Protein AF-A0A093X7Q2-F1 (afdb_monomer_lite)

Structure (mmCIF, N/CA/C/O backbone):
data_AF-A0A093X7Q2-F1
#
_entry.id   AF-A0A093X7Q2-F1
#
loop_
_atom_site.group_PDB
_atom_site.id
_atom_site.type_symbol
_atom_site.label_atom_id
_atom_site.label_alt_id
_atom_site.label_comp_id
_atom_site.label_asym_id
_atom_site.label_entity_id
_atom_site.label_seq_id
_atom_site.pdbx_PDB_ins_code
_atom_site.Cartn_x
_atom_site.Cartn_y
_atom_site.Cartn_z
_atom_site.occupancy
_atom_site.B_iso_or_equiv
_atom_site.auth_seq_id
_atom_site.auth_comp_id
_atom_site.auth_asym_id
_atom_site.auth_atom_id
_atom_site.pdbx_PDB_model_num
ATOM 1 N N . MET A 1 1 ? 18.632 -7.673 -24.604 1.00 89.06 1 MET A N 1
ATOM 2 C CA . MET A 1 1 ? 19.431 -7.139 -23.481 1.00 89.06 1 MET A CA 1
ATOM 3 C C . MET A 1 1 ? 20.707 -7.952 -23.390 1.00 89.06 1 MET A C 1
ATOM 5 O O . MET A 1 1 ? 20.563 -9.160 -23.290 1.00 89.06 1 MET A O 1
ATOM 9 N N . ASN A 1 2 ? 21.899 -7.349 -23.488 1.00 88.06 2 ASN A N 1
ATOM 10 C CA . ASN A 1 2 ? 23.191 -8.066 -23.405 1.00 88.06 2 ASN A CA 1
ATOM 11 C C . ASN A 1 2 ? 23.184 -9.406 -24.171 1.00 88.06 2 ASN A C 1
ATOM 13 O O . ASN A 1 2 ? 23.311 -10.481 -23.592 1.00 88.06 2 ASN A O 1
ATOM 17 N N . ASP A 1 3 ? 22.880 -9.320 -25.469 1.00 86.44 3 ASP A N 1
ATOM 18 C CA . ASP A 1 3 ? 22.759 -10.432 -26.429 1.00 86.44 3 ASP A CA 1
ATOM 19 C C . ASP A 1 3 ? 21.644 -11.470 -26.170 1.00 86.44 3 ASP A C 1
ATOM 21 O O . ASP A 1 3 ? 21.355 -12.292 -27.036 1.00 86.44 3 ASP A O 1
ATOM 25 N N . SER A 1 4 ? 20.911 -11.363 -25.058 1.00 90.00 4 SER A N 1
ATOM 26 C CA . SER A 1 4 ? 19.664 -12.104 -24.833 1.00 90.00 4 SER A CA 1
ATOM 27 C C . SER A 1 4 ? 18.505 -11.481 -25.619 1.00 90.00 4 SER A C 1
ATOM 29 O O . SER A 1 4 ? 18.239 -10.274 -25.504 1.00 90.00 4 SER A O 1
ATOM 31 N N . VAL A 1 5 ? 17.798 -12.306 -26.397 1.00 89.62 5 VAL A N 1
ATOM 32 C CA . VAL A 1 5 ? 16.558 -11.929 -27.094 1.00 89.62 5 VAL A CA 1
ATOM 33 C C . VAL A 1 5 ? 15.391 -12.065 -26.125 1.00 89.62 5 VAL A C 1
ATOM 35 O O . VAL A 1 5 ? 15.231 -13.098 -25.481 1.00 89.62 5 VAL A O 1
ATOM 38 N N . LEU A 1 6 ? 14.606 -10.997 -26.008 1.00 87.06 6 LEU A N 1
ATOM 39 C CA . LEU A 1 6 ? 13.519 -10.870 -25.049 1.00 87.06 6 LEU A CA 1
ATOM 40 C C . LEU A 1 6 ? 12.257 -10.420 -25.783 1.00 87.06 6 LEU A C 1
ATOM 42 O O . LEU A 1 6 ? 12.276 -9.382 -26.446 1.00 87.06 6 LEU A O 1
ATOM 46 N N . ASP A 1 7 ? 11.177 -11.187 -25.642 1.00 82.44 7 ASP A N 1
ATOM 47 C CA . ASP A 1 7 ? 9.898 -10.903 -26.290 1.00 82.44 7 ASP A CA 1
ATOM 48 C C . ASP A 1 7 ? 8.905 -10.267 -25.316 1.00 82.44 7 ASP A C 1
ATOM 50 O O . ASP A 1 7 ? 8.528 -10.851 -24.294 1.00 82.44 7 ASP A O 1
ATOM 54 N N . ILE A 1 8 ? 8.423 -9.075 -25.672 1.00 77.06 8 ILE A N 1
ATOM 55 C CA . ILE A 1 8 ? 7.398 -8.366 -24.907 1.00 77.06 8 ILE A CA 1
ATOM 56 C C . ILE A 1 8 ? 6.052 -9.064 -25.115 1.00 77.06 8 ILE A C 1
ATOM 58 O O . ILE A 1 8 ? 5.476 -9.062 -26.206 1.00 77.06 8 ILE A O 1
ATOM 62 N N . ARG A 1 9 ? 5.520 -9.660 -24.044 1.00 69.19 9 ARG A N 1
ATOM 63 C CA . ARG A 1 9 ? 4.197 -10.293 -24.066 1.00 69.19 9 ARG A CA 1
ATOM 64 C C . ARG A 1 9 ? 3.101 -9.229 -24.014 1.00 69.19 9 ARG A C 1
ATOM 66 O O . ARG A 1 9 ? 3.015 -8.456 -23.059 1.00 69.19 9 ARG A O 1
ATOM 73 N N . ARG A 1 10 ? 2.202 -9.243 -24.999 1.00 66.56 10 ARG A N 1
ATOM 74 C CA . ARG A 1 10 ? 0.977 -8.428 -24.992 1.00 66.56 10 ARG A CA 1
ATOM 75 C C . ARG A 1 10 ? -0.099 -9.070 -24.121 1.00 66.56 10 ARG A C 1
ATOM 77 O O . ARG A 1 10 ? -0.186 -10.294 -24.030 1.00 66.56 10 ARG A O 1
ATOM 84 N N . LYS A 1 11 ? -0.943 -8.259 -23.474 1.00 59.41 11 LYS A N 1
ATOM 85 C CA . LYS A 1 11 ? -2.170 -8.782 -22.849 1.00 59.41 11 LYS A CA 1
ATOM 86 C C . LYS A 1 11 ? -3.130 -9.295 -23.932 1.00 59.41 11 LYS A C 1
ATOM 88 O O . LYS A 1 11 ? -3.348 -8.612 -24.927 1.00 59.41 11 LYS A O 1
ATOM 93 N N . ASN A 1 12 ? -3.751 -10.454 -23.685 1.00 51.78 12 ASN A N 1
ATOM 94 C CA . ASN A 1 12 ? -4.770 -11.041 -24.571 1.00 51.78 12 ASN A CA 1
ATOM 95 C C . ASN A 1 12 ? -5.998 -10.130 -24.763 1.00 51.78 12 ASN A C 1
ATOM 97 O O . ASN A 1 12 ? -6.644 -10.190 -25.801 1.00 51.78 12 ASN A O 1
ATOM 101 N N . HIS A 1 13 ? -6.292 -9.273 -23.782 1.00 44.09 13 HIS A N 1
ATOM 102 C CA . HIS A 1 13 ? -7.324 -8.242 -23.853 1.00 44.09 13 HIS A CA 1
ATOM 103 C C . HIS A 1 13 ? -6.673 -6.875 -23.582 1.00 44.09 13 HIS A C 1
ATOM 105 O O . HIS A 1 13 ? -5.844 -6.753 -22.678 1.00 44.09 13 HIS A O 1
ATOM 111 N N . ASP A 1 14 ? -7.011 -5.881 -24.404 1.00 55.25 14 ASP A N 1
ATOM 112 C CA . ASP A 1 14 ? -6.549 -4.479 -24.406 1.00 55.25 14 ASP A CA 1
ATOM 113 C C . ASP A 1 14 ? -5.178 -4.154 -25.011 1.00 55.25 14 ASP A C 1
ATOM 115 O O . ASP A 1 14 ? -4.792 -2.988 -25.008 1.00 55.25 14 ASP A O 1
ATOM 119 N N . GLY A 1 15 ? -4.435 -5.123 -25.560 1.00 54.22 15 GLY A N 1
ATOM 120 C CA . GLY A 1 15 ? -3.271 -4.850 -26.423 1.00 54.22 15 GLY A CA 1
ATOM 121 C C . GLY A 1 15 ? -2.120 -4.047 -25.795 1.00 54.22 15 GLY A C 1
ATOM 122 O O . GLY A 1 15 ? -1.162 -3.732 -26.493 1.00 54.22 15 GLY A O 1
ATOM 123 N N . LYS A 1 16 ? -2.187 -3.726 -24.496 1.00 64.38 16 LYS A N 1
ATOM 124 C CA . LYS A 1 16 ? -1.125 -3.027 -23.772 1.00 64.38 16 LYS A CA 1
ATOM 125 C C . LYS A 1 16 ? 0.065 -3.963 -23.592 1.00 64.38 16 LYS A C 1
ATOM 127 O O . LYS A 1 16 ? -0.094 -5.098 -23.120 1.00 64.38 16 LYS A O 1
ATOM 132 N N . ASP A 1 17 ? 1.238 -3.465 -23.960 1.00 71.19 17 ASP A N 1
ATOM 133 C CA . ASP A 1 17 ? 2.513 -4.121 -23.702 1.00 71.19 17 ASP A CA 1
ATOM 134 C C . ASP A 1 17 ? 2.705 -4.270 -22.183 1.00 71.19 17 ASP A C 1
ATOM 136 O O . ASP A 1 17 ? 2.404 -3.355 -21.411 1.00 71.19 17 ASP A O 1
ATOM 140 N N . ARG A 1 18 ? 3.134 -5.453 -21.730 1.00 75.38 18 ARG A N 1
ATOM 141 C CA . ARG A 1 18 ? 3.526 -5.657 -20.329 1.00 75.38 18 ARG A CA 1
ATOM 142 C C . ARG A 1 18 ? 4.993 -5.266 -20.151 1.00 75.38 18 ARG A C 1
ATOM 144 O O . ARG A 1 18 ? 5.779 -5.509 -21.067 1.00 75.38 18 ARG A O 1
ATOM 151 N N . PRO A 1 19 ? 5.386 -4.721 -18.988 1.00 80.88 19 PRO A N 1
ATOM 152 C CA . PRO A 1 19 ? 6.794 -4.553 -18.680 1.00 80.88 19 PRO A CA 1
ATOM 153 C C . PRO A 1 19 ? 7.483 -5.914 -18.672 1.00 80.88 19 PRO A C 1
ATOM 155 O O . PRO A 1 19 ? 6.865 -6.954 -18.415 1.00 80.88 19 PRO A O 1
ATOM 158 N N . MET A 1 20 ? 8.775 -5.882 -18.967 1.00 84.50 20 MET A N 1
ATOM 159 C CA . MET A 1 20 ? 9.611 -7.062 -19.043 1.00 84.50 20 MET A CA 1
ATOM 160 C C . MET A 1 20 ? 10.668 -7.006 -17.952 1.00 84.50 20 MET A C 1
ATOM 162 O O . MET A 1 20 ? 11.427 -6.043 -17.878 1.00 84.50 20 MET A O 1
ATOM 166 N N . ASP A 1 21 ? 10.718 -8.048 -17.127 1.00 83.69 21 ASP A N 1
ATOM 167 C CA . ASP A 1 21 ? 11.794 -8.211 -16.161 1.00 83.69 21 ASP A CA 1
ATOM 168 C C . ASP A 1 21 ? 13.088 -8.550 -16.908 1.00 83.69 21 ASP A C 1
ATOM 170 O O . ASP A 1 21 ? 13.198 -9.586 -17.568 1.00 83.69 21 ASP A O 1
ATOM 174 N N . VAL A 1 22 ? 14.052 -7.635 -16.838 1.00 88.75 22 VAL A N 1
ATOM 175 C CA . VAL A 1 22 ? 15.373 -7.783 -17.456 1.00 88.75 22 VAL A CA 1
ATOM 176 C C . VAL A 1 22 ? 16.461 -8.085 -16.431 1.00 88.75 22 VAL A C 1
ATOM 178 O O . VAL A 1 22 ? 17.619 -8.193 -16.823 1.00 88.75 22 VAL A O 1
ATOM 181 N N . THR A 1 23 ? 16.117 -8.240 -15.146 1.00 87.56 23 THR A N 1
ATOM 182 C CA . THR A 1 23 ? 17.068 -8.329 -14.024 1.00 87.56 23 THR A CA 1
ATOM 183 C C . THR A 1 23 ? 18.146 -9.384 -14.268 1.00 87.56 23 THR A C 1
ATOM 185 O O . THR A 1 23 ? 19.330 -9.100 -14.133 1.00 87.56 23 THR A O 1
ATOM 188 N N . TYR A 1 24 ? 17.757 -10.573 -14.735 1.00 87.81 24 TYR A N 1
ATOM 189 C CA . TYR A 1 24 ? 18.671 -11.694 -15.001 1.00 87.81 24 TYR A CA 1
ATOM 190 C C . TYR A 1 24 ? 19.544 -11.531 -16.256 1.00 87.81 24 TYR A C 1
ATOM 192 O O . TYR A 1 24 ? 20.404 -12.366 -16.524 1.00 87.81 24 TYR A O 1
ATOM 200 N N . HIS A 1 25 ? 19.318 -10.476 -17.039 1.00 89.56 25 HIS A N 1
ATOM 201 C CA . HIS A 1 25 ? 20.077 -10.157 -18.249 1.00 89.56 25 HIS A CA 1
ATOM 202 C C . HIS A 1 25 ? 20.981 -8.936 -18.061 1.00 89.56 25 HIS A C 1
ATOM 204 O O . HIS A 1 25 ? 21.755 -8.611 -18.960 1.00 89.56 25 HIS A O 1
ATOM 210 N N . VAL A 1 26 ? 20.874 -8.246 -16.924 1.00 90.00 26 VAL A N 1
ATOM 211 C CA . VAL A 1 26 ? 21.736 -7.125 -16.545 1.00 90.00 26 VAL A CA 1
ATOM 212 C C . VAL A 1 26 ? 23.049 -7.691 -15.996 1.00 90.00 26 VAL A C 1
ATOM 214 O O . VAL A 1 26 ? 23.045 -8.652 -15.233 1.00 90.00 26 VAL A O 1
ATOM 217 N N . TYR A 1 27 ? 24.188 -7.122 -16.390 1.00 88.06 27 TYR A N 1
ATOM 218 C CA . TYR A 1 27 ? 25.476 -7.486 -15.798 1.00 88.06 27 TYR A CA 1
ATOM 219 C C . TYR A 1 27 ? 25.579 -7.001 -14.349 1.00 88.06 27 TYR A C 1
ATOM 221 O O . TYR A 1 27 ? 25.186 -5.872 -14.050 1.00 88.06 27 TYR A O 1
ATOM 229 N N . ASP A 1 28 ? 26.199 -7.814 -13.488 1.00 80.94 28 ASP A N 1
ATOM 230 C CA . ASP A 1 28 ? 26.571 -7.409 -12.130 1.00 80.94 28 ASP A CA 1
ATOM 231 C C . ASP A 1 28 ? 27.444 -6.143 -12.139 1.00 80.94 28 ASP A C 1
ATOM 233 O O . ASP A 1 28 ? 28.231 -5.905 -13.065 1.00 80.94 28 ASP A O 1
ATOM 237 N N . CYS A 1 29 ? 27.322 -5.334 -11.086 1.00 70.62 29 CYS A N 1
ATOM 238 C CA . CYS A 1 29 ? 28.048 -4.078 -10.944 1.00 70.62 29 CYS A CA 1
ATOM 239 C C . CYS A 1 29 ? 29.574 -4.283 -11.032 1.00 70.62 29 CYS A C 1
ATOM 241 O O . CYS A 1 29 ? 30.171 -5.062 -10.291 1.00 70.62 29 CYS A O 1
ATOM 243 N N . GLY A 1 30 ? 30.233 -3.564 -11.948 1.00 66.50 30 GLY A N 1
ATOM 244 C CA . GLY A 1 30 ? 31.682 -3.642 -12.109 1.00 66.50 30 GLY A CA 1
ATOM 245 C C . GLY A 1 30 ? 32.245 -2.653 -13.137 1.00 66.50 30 GLY A C 1
ATOM 246 O O . GLY A 1 30 ? 31.544 -2.255 -14.065 1.00 66.50 30 GLY A O 1
ATOM 247 N N . PRO A 1 31 ? 33.532 -2.275 -13.023 1.00 61.16 31 PRO A N 1
ATOM 248 C CA . PRO A 1 31 ? 34.139 -1.157 -13.759 1.00 61.16 31 PRO A CA 1
ATOM 249 C C . PRO A 1 31 ? 34.319 -1.375 -15.274 1.00 61.16 31 PRO A C 1
ATOM 251 O O . PRO A 1 31 ? 34.907 -0.529 -15.940 1.00 61.16 31 PRO A O 1
ATOM 254 N N . LYS A 1 32 ? 33.880 -2.511 -15.833 1.00 62.81 32 LYS A N 1
ATOM 255 C CA . LYS A 1 32 ? 34.147 -2.898 -17.233 1.00 62.81 32 LYS A CA 1
ATOM 256 C C . LYS A 1 32 ? 32.933 -3.439 -17.996 1.00 62.81 32 LYS A C 1
ATOM 258 O O . LYS A 1 32 ? 33.119 -4.067 -19.035 1.00 62.81 32 LYS A O 1
ATOM 263 N N . LYS A 1 33 ? 31.708 -3.270 -17.491 1.00 73.31 33 LYS A N 1
ATOM 264 C CA . LYS A 1 33 ? 30.519 -3.853 -18.132 1.00 73.31 33 LYS A CA 1
ATOM 265 C C . LYS A 1 33 ? 29.387 -2.837 -18.226 1.00 73.31 33 LYS A C 1
ATOM 267 O O . LYS A 1 33 ? 28.660 -2.614 -17.265 1.00 73.31 33 LYS A O 1
ATOM 272 N N . GLU A 1 34 ? 29.247 -2.231 -19.399 1.00 85.62 34 GLU A N 1
ATOM 273 C CA . GLU A 1 34 ? 28.061 -1.457 -19.761 1.00 85.62 34 GLU A CA 1
ATOM 274 C C . GLU A 1 34 ? 26.941 -2.407 -20.199 1.00 85.62 34 GLU A C 1
ATOM 276 O O . GLU A 1 34 ? 27.187 -3.428 -20.845 1.00 85.62 34 GLU A O 1
ATOM 281 N N . ASN A 1 35 ? 25.703 -2.074 -19.840 1.00 89.12 35 ASN A N 1
ATOM 282 C CA . ASN A 1 35 ? 24.526 -2.820 -20.263 1.00 89.12 35 ASN A CA 1
ATOM 283 C C . ASN A 1 35 ? 23.993 -2.248 -21.579 1.00 89.12 35 ASN A C 1
ATOM 285 O O . ASN A 1 35 ? 23.755 -1.046 -21.675 1.00 89.12 35 ASN A O 1
ATOM 289 N N . LEU A 1 36 ? 23.753 -3.105 -22.573 1.00 90.19 36 LEU A N 1
ATOM 290 C CA . LEU A 1 36 ? 23.252 -2.692 -23.880 1.00 90.19 36 LEU A CA 1
ATOM 291 C C . LEU A 1 36 ? 21.833 -3.216 -24.133 1.00 90.19 36 LEU A C 1
ATOM 293 O O . LEU A 1 36 ? 21.592 -4.423 -24.27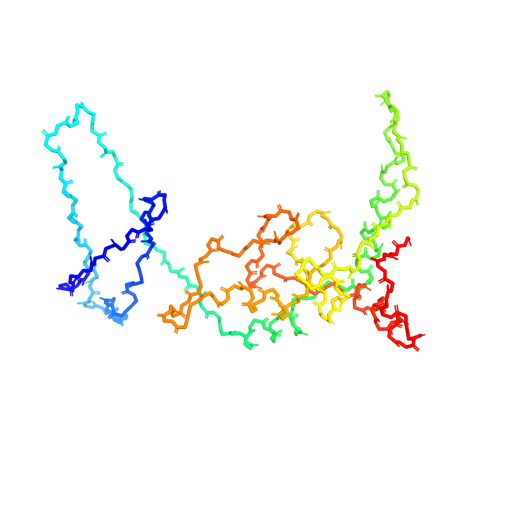6 1.00 90.19 36 LEU A O 1
ATOM 297 N N . LEU A 1 37 ? 20.895 -2.278 -24.270 1.00 91.38 37 LEU A N 1
ATOM 298 C CA . LEU A 1 37 ? 19.521 -2.537 -24.687 1.00 91.38 37 LEU A CA 1
ATOM 299 C C . LEU A 1 37 ? 19.359 -2.208 -26.178 1.00 91.38 37 LEU A C 1
ATOM 301 O O . LEU A 1 37 ? 19.450 -1.055 -26.585 1.00 91.38 37 LEU A O 1
ATOM 305 N N . ARG A 1 38 ? 19.095 -3.233 -26.996 1.00 91.19 38 ARG A N 1
ATOM 306 C CA . ARG A 1 38 ? 18.699 -3.084 -28.406 1.00 91.19 38 ARG A CA 1
ATOM 307 C C . ARG A 1 38 ? 17.213 -3.398 -28.534 1.00 91.19 38 ARG A C 1
ATOM 309 O O . ARG A 1 38 ? 16.769 -4.415 -28.003 1.00 91.19 38 ARG A O 1
ATOM 316 N N . ILE A 1 39 ? 16.473 -2.540 -29.229 1.00 88.50 39 ILE A N 1
ATOM 317 C CA . ILE A 1 39 ? 15.015 -2.627 -29.360 1.00 88.50 39 ILE A CA 1
ATOM 318 C C . ILE A 1 39 ? 14.671 -2.718 -30.840 1.00 88.50 39 ILE A C 1
ATOM 320 O O . ILE A 1 39 ? 15.118 -1.899 -31.640 1.00 88.50 39 ILE A O 1
ATOM 324 N N . PHE A 1 40 ? 13.863 -3.713 -31.190 1.00 86.62 40 PHE A N 1
ATOM 325 C CA . PHE A 1 40 ? 13.381 -3.923 -32.546 1.00 86.62 40 PHE A CA 1
ATOM 326 C C . PHE A 1 40 ? 11.875 -3.693 -32.569 1.00 86.62 40 PHE A C 1
ATOM 328 O O . PHE A 1 40 ? 11.125 -4.405 -31.906 1.00 86.62 40 PHE A O 1
ATOM 335 N N . VAL A 1 41 ? 11.437 -2.695 -33.334 1.00 81.50 41 VAL A N 1
ATOM 336 C CA . VAL A 1 41 ? 10.018 -2.377 -33.507 1.00 81.50 41 VAL A CA 1
ATOM 337 C C . VAL A 1 41 ? 9.639 -2.637 -34.966 1.00 81.50 41 VAL A C 1
ATOM 339 O O . VAL A 1 41 ? 10.131 -1.932 -35.853 1.00 81.50 41 VAL A O 1
ATOM 342 N N . PRO A 1 42 ? 8.794 -3.644 -35.254 1.00 76.50 42 PRO A N 1
ATOM 343 C CA . PRO A 1 42 ? 8.299 -3.873 -36.605 1.00 76.50 42 PRO A CA 1
ATOM 344 C C . PRO A 1 42 ? 7.477 -2.666 -37.071 1.00 76.50 42 PRO A C 1
ATOM 346 O O . PRO A 1 42 ? 6.494 -2.300 -36.429 1.00 76.50 42 PRO A O 1
ATOM 349 N N . ARG A 1 43 ? 7.855 -2.050 -38.196 1.00 71.31 43 ARG A N 1
ATOM 350 C CA . ARG A 1 43 ? 7.061 -0.971 -38.800 1.00 71.31 43 ARG A CA 1
ATOM 351 C C . ARG A 1 43 ? 5.901 -1.565 -39.607 1.00 71.31 43 ARG A C 1
ATOM 353 O O . ARG A 1 43 ? 6.159 -2.362 -40.511 1.00 71.31 43 ARG A O 1
ATOM 360 N N . PRO A 1 44 ? 4.636 -1.200 -39.331 1.00 66.94 44 PRO A N 1
ATOM 361 C CA . PRO A 1 44 ? 3.522 -1.620 -40.169 1.00 66.94 44 PRO A CA 1
ATOM 362 C C . PRO A 1 44 ? 3.615 -0.948 -41.545 1.00 66.94 44 PRO A C 1
ATOM 364 O O . PRO A 1 44 ? 3.868 0.247 -41.657 1.00 66.94 44 PRO A O 1
ATOM 367 N N . ALA A 1 45 ? 3.371 -1.713 -42.608 1.00 63.53 45 ALA A N 1
ATOM 368 C CA . ALA A 1 45 ? 3.587 -1.270 -43.988 1.00 63.53 45 ALA A CA 1
ATOM 369 C C . ALA A 1 45 ? 2.616 -0.175 -44.498 1.00 63.53 45 ALA A C 1
ATOM 371 O O . ALA A 1 45 ? 2.739 0.231 -45.650 1.00 63.53 45 ALA A O 1
ATOM 372 N N . LYS A 1 46 ? 1.612 0.258 -43.711 1.00 58.41 46 LYS A N 1
ATOM 373 C CA . LYS A 1 46 ? 0.452 1.031 -44.217 1.00 58.41 46 LYS A CA 1
ATOM 374 C C . LYS A 1 46 ? -0.087 2.164 -43.325 1.00 58.41 46 LYS A C 1
ATOM 376 O O . LYS A 1 46 ? -1.172 2.664 -43.608 1.00 58.41 46 LYS A O 1
ATOM 381 N N . THR A 1 47 ? 0.594 2.597 -42.266 1.00 58.12 47 THR A N 1
ATOM 382 C CA . THR A 1 47 ? 0.110 3.748 -41.474 1.00 58.12 47 THR A CA 1
ATOM 383 C C . THR A 1 47 ? 0.779 5.038 -41.932 1.00 58.12 47 THR A C 1
ATOM 385 O O . THR A 1 47 ? 1.995 5.156 -41.869 1.00 58.12 47 THR A O 1
ATOM 388 N N . ALA A 1 48 ? -0.029 6.004 -42.380 1.00 56.28 48 ALA A N 1
ATOM 389 C CA . ALA A 1 48 ? 0.406 7.328 -42.837 1.00 56.28 48 ALA A CA 1
ATOM 390 C C . ALA A 1 48 ? 0.914 8.252 -41.708 1.00 56.28 48 ALA A C 1
ATOM 392 O O . ALA A 1 48 ? 1.390 9.346 -41.990 1.00 56.28 48 ALA A O 1
ATOM 393 N N . ASN A 1 49 ? 0.820 7.813 -40.449 1.00 61.44 49 ASN A N 1
ATOM 394 C CA . ASN A 1 49 ? 1.254 8.566 -39.277 1.00 61.44 49 ASN A CA 1
ATOM 395 C C . ASN A 1 49 ? 2.439 7.854 -38.614 1.00 61.44 49 ASN A C 1
ATOM 397 O O . ASN A 1 49 ? 2.368 6.646 -38.365 1.00 61.44 49 ASN A O 1
ATOM 401 N N . ASP A 1 50 ? 3.489 8.611 -38.293 1.00 68.69 50 ASP A N 1
ATOM 402 C CA . ASP A 1 50 ? 4.601 8.139 -37.470 1.00 68.69 50 ASP A CA 1
ATOM 403 C C . ASP A 1 50 ? 4.088 7.770 -36.071 1.00 68.69 50 ASP A C 1
ATOM 405 O O . ASP A 1 50 ? 3.537 8.600 -35.347 1.00 68.69 50 ASP A O 1
ATOM 409 N N . ILE A 1 51 ? 4.251 6.503 -35.685 1.00 72.75 51 ILE A N 1
ATOM 410 C CA . ILE A 1 51 ? 3.956 6.047 -34.325 1.00 72.75 51 ILE A CA 1
ATOM 411 C C . ILE A 1 51 ? 5.183 6.351 -33.467 1.00 72.75 51 ILE A C 1
ATOM 413 O O . ILE A 1 51 ? 6.256 5.781 -33.672 1.00 72.75 51 ILE A O 1
ATOM 417 N N . LEU A 1 52 ? 5.027 7.252 -32.498 1.00 77.38 52 LEU A N 1
ATOM 418 C CA . LEU A 1 52 ? 6.056 7.521 -31.499 1.00 77.38 52 LEU A CA 1
ATOM 419 C C . LEU A 1 52 ? 6.030 6.429 -30.429 1.00 77.38 52 LEU A C 1
ATOM 421 O O . LEU A 1 52 ? 4.987 6.132 -29.846 1.00 77.38 52 LEU A O 1
ATOM 425 N N . HIS A 1 53 ? 7.197 5.855 -30.157 1.00 79.25 53 HIS A N 1
ATOM 426 C CA . HIS A 1 53 ? 7.396 4.883 -29.090 1.00 79.25 53 HIS A CA 1
ATOM 427 C C . HIS A 1 53 ? 8.198 5.520 -27.958 1.00 79.25 53 HIS A C 1
ATOM 429 O O . HIS A 1 53 ? 9.112 6.310 -28.193 1.00 79.25 53 HIS A O 1
ATOM 435 N N . SER A 1 54 ? 7.878 5.152 -26.723 1.00 85.31 54 SER A N 1
ATOM 436 C CA . SER A 1 54 ? 8.640 5.544 -25.540 1.00 85.31 54 SER A CA 1
ATOM 437 C C . SER A 1 54 ? 8.997 4.298 -24.749 1.00 85.31 54 SER A C 1
ATOM 439 O O . SER A 1 54 ? 8.188 3.380 -24.632 1.00 85.31 54 SER A O 1
ATOM 441 N N . ILE A 1 55 ? 10.220 4.267 -24.228 1.00 85.94 55 ILE A N 1
ATOM 442 C CA . ILE A 1 55 ? 10.731 3.179 -23.399 1.00 85.94 55 ILE A CA 1
ATOM 443 C C . ILE A 1 55 ? 11.260 3.785 -22.108 1.00 85.94 55 ILE A C 1
ATOM 445 O O . ILE A 1 55 ? 11.946 4.806 -22.136 1.00 85.94 55 ILE A O 1
ATOM 449 N N . ALA A 1 56 ? 10.956 3.130 -20.995 1.00 89.44 56 ALA A N 1
ATOM 450 C CA . ALA A 1 56 ? 11.517 3.425 -19.689 1.00 89.44 56 ALA A CA 1
ATOM 451 C C . ALA A 1 56 ? 12.191 2.163 -19.138 1.00 89.44 56 ALA A C 1
ATOM 453 O O . ALA A 1 56 ? 11.734 1.047 -19.390 1.00 89.44 56 ALA A O 1
ATOM 454 N N . ILE A 1 57 ? 13.287 2.353 -18.406 1.00 88.81 57 ILE A N 1
ATOM 455 C CA . ILE A 1 57 ? 13.924 1.311 -17.602 1.00 88.81 57 ILE A CA 1
ATOM 456 C C . ILE A 1 57 ? 13.749 1.738 -16.154 1.00 88.81 57 ILE A C 1
ATOM 458 O O . ILE A 1 57 ? 14.167 2.832 -15.776 1.00 88.81 57 ILE A O 1
ATOM 462 N N . GLU A 1 58 ? 13.131 0.876 -15.360 1.00 88.00 58 GLU A N 1
ATOM 463 C CA . GLU A 1 58 ? 12.839 1.140 -13.958 1.00 88.00 58 GLU A CA 1
ATOM 464 C C . GLU A 1 58 ? 13.554 0.115 -13.085 1.00 88.00 58 GLU A C 1
ATOM 466 O O . GLU A 1 58 ? 13.609 -1.072 -13.4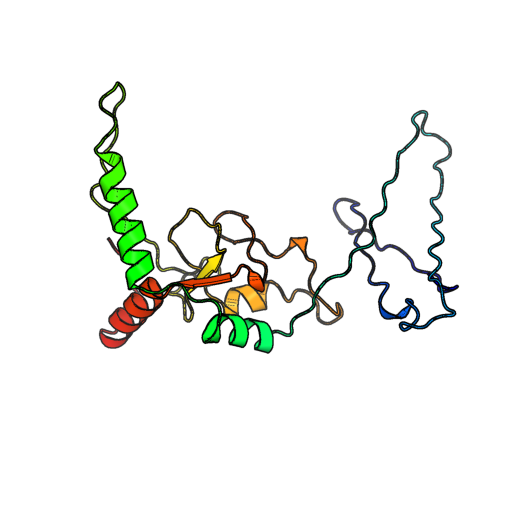09 1.00 88.00 58 GLU A O 1
ATOM 471 N N . VAL A 1 59 ? 14.096 0.585 -11.964 1.00 87.19 59 VAL A N 1
ATOM 472 C CA . VAL A 1 59 ? 14.583 -0.279 -10.890 1.00 87.19 59 VAL A CA 1
ATOM 473 C C . VAL A 1 59 ? 13.497 -0.305 -9.829 1.00 87.19 59 VAL A C 1
ATOM 475 O O . VAL A 1 59 ? 13.135 0.738 -9.285 1.00 87.19 59 VAL A O 1
ATOM 478 N N . VAL A 1 60 ? 12.969 -1.493 -9.553 1.00 85.88 60 VAL A N 1
ATOM 479 C CA . VAL A 1 60 ? 11.904 -1.691 -8.568 1.00 85.88 60 VAL A CA 1
ATOM 480 C C . VAL A 1 60 ? 12.429 -2.450 -7.361 1.00 85.88 60 VAL A C 1
ATOM 482 O O . VAL A 1 60 ? 13.286 -3.325 -7.474 1.00 85.88 60 VAL A O 1
ATOM 485 N N . GLU A 1 61 ? 11.894 -2.120 -6.193 1.00 86.81 61 GLU A N 1
ATOM 486 C CA . GLU A 1 61 ? 12.143 -2.870 -4.970 1.00 86.81 61 GLU A CA 1
ATOM 487 C C . GLU A 1 61 ? 11.085 -3.968 -4.823 1.00 86.81 61 GLU A C 1
ATOM 489 O O . GLU A 1 61 ? 9.885 -3.712 -4.951 1.00 86.81 61 GLU A O 1
ATOM 494 N N . VAL A 1 62 ? 11.529 -5.197 -4.558 1.00 86.69 62 VAL A N 1
ATOM 495 C CA . VAL A 1 62 ? 10.647 -6.356 -4.394 1.00 86.69 62 VAL A CA 1
ATOM 496 C C . VAL A 1 62 ? 10.676 -6.800 -2.941 1.00 86.69 62 VAL A C 1
ATOM 498 O O . VAL A 1 62 ? 11.732 -7.115 -2.396 1.00 86.69 62 VAL A O 1
ATOM 501 N N . PHE A 1 63 ? 9.496 -6.869 -2.333 1.00 89.75 63 PHE A N 1
ATOM 502 C CA . PHE A 1 63 ? 9.312 -7.363 -0.976 1.00 89.75 63 PHE A CA 1
ATOM 503 C C . PHE A 1 63 ? 8.620 -8.716 -0.999 1.00 89.75 63 PHE A C 1
ATOM 505 O O . PHE A 1 63 ? 7.645 -8.919 -1.726 1.00 89.75 63 PHE A O 1
ATOM 512 N N . ARG A 1 64 ? 9.085 -9.635 -0.156 1.00 91.19 64 ARG A N 1
ATOM 513 C CA . ARG A 1 64 ? 8.343 -10.861 0.142 1.00 91.19 64 ARG A CA 1
A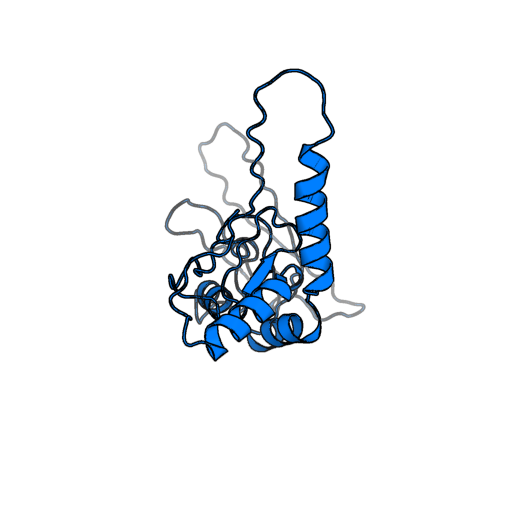TOM 514 C C . ARG A 1 64 ? 7.129 -10.533 1.001 1.00 91.19 64 ARG A C 1
ATOM 516 O O . ARG A 1 64 ? 7.175 -9.608 1.806 1.00 91.19 64 ARG A O 1
ATOM 523 N N . HIS A 1 65 ? 6.094 -11.363 0.893 1.00 92.56 65 HIS A N 1
ATOM 524 C CA . HIS A 1 65 ? 4.852 -11.258 1.672 1.00 92.56 65 HIS A CA 1
ATOM 525 C C . HIS A 1 65 ? 5.106 -10.956 3.155 1.00 92.56 65 HIS A C 1
ATOM 527 O O . HIS A 1 65 ? 4.676 -9.927 3.667 1.00 92.56 65 HIS A O 1
ATOM 533 N N . GLN A 1 66 ? 5.922 -11.791 3.801 1.00 94.12 66 GLN A N 1
ATOM 534 C CA . GLN A 1 66 ? 6.253 -11.653 5.217 1.00 94.12 66 GLN A CA 1
ATOM 535 C C . GLN A 1 66 ? 7.002 -10.351 5.544 1.00 94.12 66 GLN A C 1
ATOM 537 O O . GLN A 1 66 ? 6.746 -9.745 6.578 1.00 94.12 66 GLN A O 1
ATOM 542 N N . GLN A 1 67 ? 7.873 -9.875 4.646 1.00 95.19 67 GLN A N 1
ATOM 543 C CA . GLN A 1 67 ? 8.578 -8.606 4.846 1.00 95.19 67 GLN A CA 1
ATOM 544 C C . GLN A 1 67 ? 7.602 -7.428 4.831 1.00 95.19 67 GLN A C 1
ATOM 546 O O . GLN A 1 67 ? 7.756 -6.506 5.621 1.00 95.19 67 GLN A O 1
ATOM 551 N N . ILE A 1 68 ? 6.583 -7.458 3.963 1.00 95.19 68 ILE A N 1
ATOM 552 C CA . ILE A 1 68 ? 5.559 -6.404 3.924 1.00 95.19 68 ILE A CA 1
ATOM 553 C C . ILE A 1 68 ? 4.753 -6.401 5.223 1.00 95.19 68 ILE A C 1
ATOM 555 O O . ILE A 1 68 ? 4.507 -5.331 5.779 1.00 95.19 68 ILE A O 1
ATOM 559 N N . ILE A 1 69 ? 4.377 -7.585 5.718 1.00 96.38 69 ILE A N 1
ATOM 560 C CA . ILE A 1 69 ? 3.669 -7.732 6.994 1.00 96.38 69 ILE A CA 1
ATOM 561 C C . ILE A 1 69 ? 4.500 -7.158 8.136 1.00 96.38 69 ILE A C 1
ATOM 563 O O . ILE A 1 69 ? 4.016 -6.292 8.854 1.00 96.38 69 ILE A O 1
ATOM 567 N N . GLU A 1 70 ? 5.750 -7.590 8.289 1.00 97.12 70 GLU A N 1
ATOM 568 C CA . GLU A 1 70 ? 6.630 -7.128 9.369 1.00 97.12 70 GLU A CA 1
ATOM 569 C C . GLU A 1 70 ? 6.864 -5.620 9.308 1.00 97.12 70 GLU A C 1
ATOM 571 O O . GLU A 1 70 ? 6.768 -4.939 10.325 1.00 97.12 70 GLU A O 1
ATOM 576 N N . MET A 1 71 ? 7.088 -5.076 8.114 1.00 96.50 71 MET A N 1
ATOM 577 C CA . MET A 1 71 ? 7.245 -3.638 7.907 1.00 96.50 71 MET A CA 1
ATOM 578 C C . MET A 1 71 ? 5.975 -2.873 8.324 1.00 96.50 71 MET A C 1
ATOM 580 O O . MET A 1 71 ? 6.048 -1.853 9.013 1.00 96.50 71 MET A O 1
ATOM 584 N N . CYS A 1 72 ? 4.790 -3.395 7.985 1.00 97.00 72 CYS A N 1
ATOM 585 C CA . CYS A 1 72 ? 3.517 -2.821 8.422 1.00 97.00 72 CYS A CA 1
ATOM 586 C C . CYS A 1 72 ? 3.331 -2.901 9.940 1.00 97.00 72 CYS A C 1
ATOM 588 O O . CYS A 1 72 ? 2.965 -1.907 10.559 1.00 97.00 72 CYS A O 1
ATOM 590 N N . LEU A 1 73 ? 3.602 -4.065 10.531 1.00 95.88 73 LEU A N 1
ATOM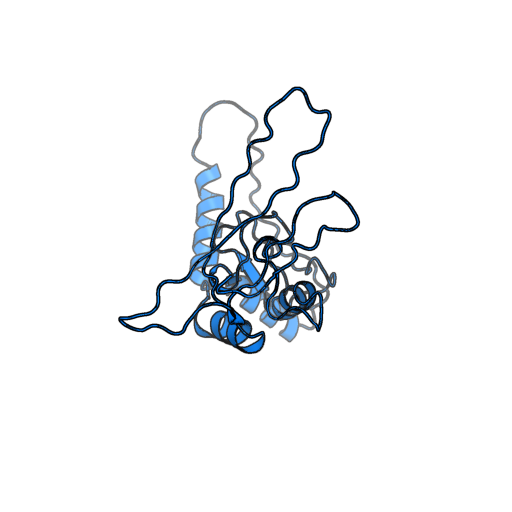 591 C CA . LEU A 1 73 ? 3.353 -4.361 11.941 1.00 95.88 73 LEU A CA 1
ATOM 592 C C . LEU A 1 73 ? 4.412 -3.812 12.899 1.00 95.88 73 LEU A C 1
ATOM 594 O O . LEU A 1 73 ? 4.109 -3.671 14.081 1.00 95.88 73 LEU A O 1
ATOM 598 N N . ASN A 1 74 ? 5.598 -3.432 12.428 1.00 95.69 74 ASN A N 1
ATOM 599 C CA . ASN A 1 74 ? 6.665 -2.916 13.291 1.00 95.69 74 ASN A CA 1
ATOM 600 C C . ASN A 1 74 ? 6.979 -1.435 13.049 1.00 95.69 74 ASN A C 1
ATOM 602 O O . ASN A 1 74 ? 7.351 -0.736 13.988 1.00 95.69 74 ASN A O 1
ATOM 606 N N . GLU A 1 75 ? 6.823 -0.938 11.819 1.00 95.25 75 GLU A N 1
ATOM 607 C CA . GLU A 1 75 ? 7.370 0.372 11.432 1.00 95.25 75 GLU A CA 1
ATOM 608 C C . GLU A 1 75 ? 6.308 1.343 10.903 1.00 95.25 75 GLU A C 1
ATOM 610 O O . GLU A 1 75 ? 6.401 2.553 11.115 1.00 95.25 75 GLU A O 1
ATOM 615 N N . GLN A 1 76 ? 5.278 0.845 10.218 1.00 96.75 76 GLN A N 1
ATOM 616 C CA . GLN A 1 76 ? 4.341 1.684 9.469 1.00 96.75 76 GLN A CA 1
ATOM 617 C C . GLN A 1 76 ? 2.990 1.849 10.184 1.00 96.75 76 GLN A C 1
ATOM 619 O O . GLN A 1 76 ? 1.946 1.474 9.651 1.00 96.75 76 GLN A O 1
ATOM 624 N N . HIS A 1 77 ? 2.988 2.490 11.355 1.00 94.88 77 HIS A N 1
ATOM 625 C CA . HIS A 1 77 ? 1.776 2.731 12.158 1.00 94.88 77 HIS A CA 1
ATOM 626 C C . HIS A 1 77 ? 1.384 4.200 12.238 1.00 94.88 77 HIS A C 1
ATOM 628 O O . HIS A 1 77 ? 2.238 5.085 12.261 1.00 94.88 77 HIS A O 1
ATOM 634 N N . VAL A 1 78 ? 0.083 4.453 12.369 1.00 94.81 78 VAL A N 1
ATOM 635 C CA . VAL A 1 78 ? -0.439 5.725 12.881 1.00 94.81 78 VAL A CA 1
ATOM 636 C C . VAL A 1 78 ? -1.081 5.457 14.233 1.00 94.81 78 VAL A C 1
ATOM 638 O O . VAL A 1 78 ? -1.907 4.554 14.363 1.00 94.81 78 VAL A O 1
ATOM 641 N N . THR A 1 79 ? -0.701 6.221 15.257 1.00 96.31 79 THR A N 1
ATOM 642 C CA . THR A 1 79 ? -1.205 5.972 16.610 1.00 96.31 79 THR A CA 1
ATOM 643 C C . THR A 1 79 ? -2.692 6.314 16.719 1.00 96.31 79 THR A C 1
ATOM 645 O O . THR A 1 79 ? -3.197 7.208 16.034 1.00 96.31 79 THR A O 1
ATOM 648 N N . ALA A 1 80 ? -3.403 5.650 17.637 1.00 95.44 80 ALA A N 1
ATOM 649 C CA . ALA A 1 80 ? -4.798 5.986 17.925 1.00 95.44 80 ALA A CA 1
ATOM 650 C C . ALA A 1 80 ? -4.958 7.461 18.332 1.00 95.44 80 ALA A C 1
ATOM 652 O O . ALA A 1 80 ? -5.924 8.115 17.946 1.00 95.44 80 ALA A O 1
ATOM 653 N N . LYS A 1 81 ? -3.985 8.004 19.077 1.00 96.06 81 LYS A N 1
ATOM 654 C CA . LYS A 1 81 ? -3.968 9.406 19.506 1.00 96.06 81 LYS A CA 1
ATOM 655 C C . LYS A 1 81 ? -3.931 10.359 18.310 1.00 96.06 81 LYS A C 1
ATOM 657 O O . LYS A 1 81 ? -4.720 11.302 18.280 1.00 96.06 81 LYS A O 1
ATOM 662 N N . ASP A 1 82 ? -3.054 10.102 17.343 1.00 94.31 82 ASP A N 1
ATOM 663 C CA . ASP A 1 82 ? -2.908 10.951 16.157 1.00 94.31 82 ASP A CA 1
ATOM 664 C C . ASP A 1 82 ? -4.154 10.875 15.270 1.00 94.31 82 ASP A C 1
ATOM 666 O O . ASP A 1 82 ? -4.651 11.903 14.811 1.00 94.31 82 ASP A O 1
ATOM 670 N N . MET A 1 83 ? -4.728 9.678 15.104 1.00 92.38 83 MET A N 1
ATOM 671 C CA . MET A 1 83 ? -5.980 9.506 14.360 1.00 92.38 83 MET A CA 1
ATOM 672 C C . MET A 1 83 ? -7.152 10.234 15.021 1.00 92.38 83 MET A C 1
ATOM 674 O O . MET A 1 83 ? -7.894 10.943 14.342 1.00 92.38 83 MET A O 1
ATOM 678 N N . ILE A 1 84 ? -7.305 10.121 16.344 1.00 92.25 84 ILE A N 1
ATOM 679 C CA . ILE A 1 84 ? -8.349 10.838 17.089 1.00 92.25 84 ILE A CA 1
ATOM 680 C C . ILE A 1 84 ? -8.161 12.354 16.955 1.00 92.25 84 ILE A C 1
ATOM 682 O O . ILE A 1 84 ? -9.143 13.076 16.772 1.00 92.25 84 ILE A O 1
ATOM 686 N N . ALA A 1 85 ? -6.922 12.849 17.033 1.00 92.12 85 ALA A N 1
ATOM 687 C CA . ALA A 1 85 ? -6.627 14.267 16.847 1.00 92.12 85 ALA A CA 1
ATOM 688 C C . ALA A 1 85 ? -7.017 14.748 15.439 1.00 92.12 85 ALA A C 1
ATOM 690 O O . ALA A 1 85 ? -7.676 15.778 15.316 1.00 92.12 85 ALA A O 1
ATOM 691 N N . ASP A 1 86 ? -6.697 13.981 14.394 1.00 89.62 86 ASP A N 1
ATOM 692 C CA . ASP A 1 86 ? -7.056 14.308 13.009 1.00 89.62 86 ASP A CA 1
ATOM 693 C C . ASP A 1 86 ? -8.576 14.221 12.753 1.00 89.62 86 ASP A C 1
ATOM 695 O O . ASP A 1 86 ? -9.138 15.031 12.017 1.00 89.62 86 ASP A O 1
ATOM 699 N N . ILE A 1 87 ? -9.288 13.275 13.379 1.00 88.25 87 ILE A N 1
ATOM 700 C CA . ILE A 1 87 ? -10.762 13.216 13.330 1.00 88.25 87 ILE A CA 1
ATOM 701 C C . ILE A 1 87 ? -11.367 14.467 13.980 1.00 88.25 87 ILE A C 1
ATOM 703 O O . ILE A 1 87 ? -12.216 15.123 13.377 1.00 88.25 87 ILE A O 1
ATOM 707 N N . ARG A 1 88 ? -10.894 14.839 15.177 1.00 89.06 88 ARG A N 1
ATOM 708 C CA . ARG A 1 88 ? -11.360 16.037 15.894 1.00 89.06 88 ARG A CA 1
ATOM 709 C C . ARG A 1 88 ? -11.079 17.319 15.119 1.00 89.06 88 ARG A C 1
ATOM 711 O O . ARG A 1 88 ? -11.958 18.170 15.039 1.00 89.06 88 ARG A O 1
ATOM 718 N N . ALA A 1 89 ? -9.886 17.441 14.537 1.00 87.25 89 ALA A N 1
ATOM 719 C CA . ALA A 1 89 ? -9.512 18.596 13.732 1.00 87.25 89 ALA A CA 1
ATOM 720 C C . ALA A 1 89 ? -10.493 18.783 12.566 1.00 87.25 89 ALA A C 1
ATOM 722 O O . ALA A 1 89 ? -11.104 19.844 12.455 1.00 87.25 89 ALA A O 1
ATOM 723 N N . LYS A 1 90 ? -10.751 17.727 11.782 1.00 82.25 90 LYS A N 1
ATOM 724 C CA . LYS A 1 90 ? -11.692 17.789 10.649 1.00 82.25 90 LYS A CA 1
ATOM 725 C C . LYS A 1 90 ? -13.125 18.112 11.068 1.00 82.25 90 LYS A C 1
ATOM 727 O O . LYS A 1 90 ? -13.785 18.871 10.373 1.00 82.25 90 LYS A O 1
ATOM 732 N N . LEU A 1 91 ? -13.578 17.601 12.213 1.00 82.62 91 LEU A N 1
ATOM 733 C CA . LEU A 1 91 ? -14.885 17.946 12.783 1.00 82.62 91 LEU A CA 1
ATOM 734 C C . LEU A 1 91 ? -14.977 19.408 13.258 1.00 82.62 91 LEU A C 1
ATOM 736 O O . LEU A 1 91 ? -16.065 19.977 13.301 1.00 82.62 91 LEU A O 1
ATOM 740 N N . SER A 1 92 ? -13.852 20.019 13.643 1.00 78.50 92 SER A N 1
ATOM 741 C CA . SER A 1 92 ? -13.803 21.407 14.124 1.00 78.50 92 SER A CA 1
ATOM 742 C C . SER A 1 92 ? -13.670 22.448 13.008 1.00 78.50 92 SER A C 1
ATOM 744 O O . SER A 1 92 ? -14.230 23.533 13.132 1.00 78.50 92 SER A O 1
ATOM 746 N N . THR A 1 93 ? -12.979 22.124 11.908 1.00 64.06 93 THR A N 1
ATOM 747 C CA . THR A 1 93 ? -12.753 23.047 10.779 1.00 64.06 93 THR A CA 1
ATOM 748 C C . THR A 1 93 ? -14.032 23.348 9.995 1.00 64.06 93 THR A C 1
ATOM 750 O O . THR A 1 93 ? -14.156 24.425 9.429 1.00 64.06 93 THR A O 1
ATOM 753 N N . SER A 1 94 ? -15.037 22.468 10.037 1.00 56.38 94 SER A N 1
ATOM 754 C CA . SER A 1 94 ? -16.355 22.691 9.417 1.00 56.38 94 SER A CA 1
ATOM 755 C C . SER A 1 94 ? -17.198 23.797 10.078 1.00 56.38 94 SER A C 1
ATOM 757 O O . SER A 1 94 ? -18.358 23.961 9.716 1.00 56.38 94 SER A O 1
ATOM 759 N N . LYS A 1 95 ? -16.666 24.515 11.079 1.00 52.78 95 LYS A N 1
ATOM 760 C CA . LYS A 1 95 ? -17.374 25.562 11.836 1.00 52.78 95 LYS A CA 1
ATOM 761 C C . LYS A 1 95 ? -16.934 27.001 11.517 1.00 52.78 95 LYS A C 1
ATOM 763 O O . LYS A 1 95 ? -17.386 27.893 12.225 1.00 52.78 95 LYS A O 1
ATOM 768 N N . VAL A 1 96 ? -16.036 27.236 10.550 1.00 50.34 96 VAL A N 1
ATOM 769 C CA . VAL A 1 96 ? -15.352 28.547 10.416 1.00 50.34 96 VAL A CA 1
ATOM 770 C C . VAL A 1 96 ? -15.596 29.291 9.091 1.00 50.34 96 VAL A C 1
ATOM 772 O O . VAL A 1 96 ? -15.272 30.470 9.029 1.00 50.34 96 VAL A O 1
ATOM 775 N N . ASP A 1 97 ? -16.241 28.702 8.082 1.00 47.72 97 ASP A N 1
ATOM 776 C CA . ASP A 1 97 ? -16.601 29.461 6.871 1.00 47.72 97 ASP A CA 1
ATOM 777 C C . ASP A 1 97 ? -18.033 30.011 6.980 1.00 47.72 97 ASP A C 1
ATOM 779 O O . ASP A 1 97 ? -19.015 29.378 6.593 1.00 47.72 97 ASP A O 1
ATOM 783 N N . GLU A 1 98 ? -18.132 31.203 7.573 1.00 50.22 98 GLU A N 1
ATOM 784 C CA . GLU A 1 98 ? -19.255 32.130 7.406 1.00 50.22 98 GLU A CA 1
ATOM 785 C C . GLU A 1 98 ? -19.214 32.733 5.988 1.00 50.22 98 GLU A C 1
ATOM 787 O O . GLU A 1 98 ? -18.770 33.864 5.829 1.00 50.22 98 GLU A O 1
ATOM 792 N N . ASP A 1 99 ? -19.640 31.997 4.956 1.00 52.19 99 ASP A N 1
ATOM 793 C CA . ASP A 1 99 ? -20.339 32.598 3.806 1.00 52.19 99 ASP A CA 1
ATOM 794 C C . ASP A 1 99 ? -21.013 31.528 2.928 1.00 52.19 99 ASP A C 1
ATOM 796 O O . ASP A 1 99 ? -20.400 30.530 2.560 1.00 52.19 99 ASP A O 1
ATOM 800 N N . ASP A 1 100 ? -22.288 31.776 2.640 1.00 53.94 100 ASP A N 1
ATOM 801 C CA . ASP A 1 100 ? -23.141 31.242 1.568 1.00 53.94 100 ASP A CA 1
ATOM 802 C C . ASP A 1 100 ? -22.909 29.800 1.051 1.00 53.94 100 ASP A C 1
ATOM 804 O O . ASP A 1 100 ? -22.168 29.556 0.104 1.00 53.94 100 ASP A O 1
ATOM 808 N N . ASP A 1 101 ? -23.598 28.836 1.672 1.00 47.94 101 ASP A N 1
ATOM 809 C CA . ASP A 1 101 ? -24.342 27.721 1.054 1.00 47.94 101 ASP A CA 1
ATOM 810 C C . ASP A 1 101 ? -24.591 26.637 2.117 1.00 47.94 101 ASP A C 1
ATOM 812 O O . ASP A 1 101 ? -23.824 26.473 3.062 1.00 47.94 101 ASP A O 1
ATOM 816 N N . VAL A 1 102 ? -25.701 25.901 2.010 1.00 47.50 102 VAL A N 1
ATOM 817 C CA . VAL A 1 102 ? -26.196 24.933 3.012 1.00 47.50 102 VAL A CA 1
ATOM 818 C C . VAL A 1 102 ? -25.142 23.866 3.371 1.00 47.50 102 VAL A C 1
ATOM 820 O O . VAL A 1 102 ? -25.108 22.772 2.807 1.00 47.50 102 VAL A O 1
ATOM 823 N N . ALA A 1 103 ? -24.296 24.158 4.360 1.00 47.72 103 ALA A N 1
ATOM 824 C CA . ALA A 1 103 ? -23.334 23.219 4.910 1.00 47.72 103 ALA A CA 1
ATOM 825 C C . ALA A 1 103 ? -24.053 22.301 5.902 1.00 47.72 103 ALA A C 1
ATOM 827 O O . ALA A 1 103 ? -24.346 22.658 7.044 1.00 47.72 103 ALA A O 1
ATOM 828 N N . LEU A 1 104 ? -24.371 21.093 5.445 1.00 47.84 104 LEU A N 1
ATOM 829 C CA . LEU A 1 104 ? -24.927 20.033 6.275 1.00 47.84 104 LEU A CA 1
ATOM 830 C C . LEU A 1 104 ? -23.856 19.623 7.301 1.00 47.84 104 LEU A C 1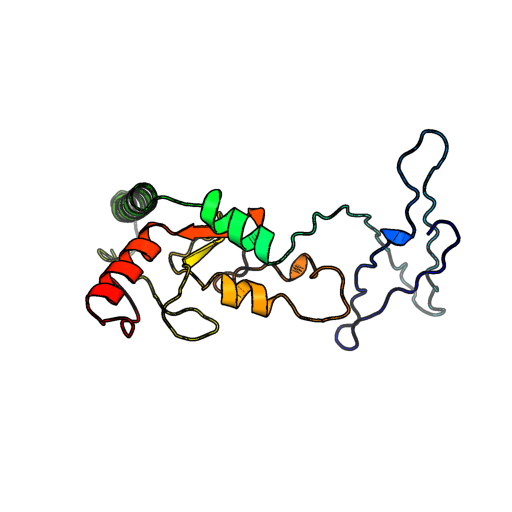
ATOM 832 O O . LEU A 1 104 ? -22.953 18.842 7.005 1.00 47.84 104 LEU A O 1
ATOM 836 N N . VAL A 1 105 ? -23.921 20.213 8.498 1.00 52.34 105 VAL A N 1
ATOM 837 C CA . VAL A 1 105 ? -23.013 19.935 9.617 1.00 52.34 105 VAL A CA 1
ATOM 838 C C . VAL A 1 105 ? -23.227 18.489 10.060 1.00 52.34 105 VAL A C 1
ATOM 840 O O . VAL A 1 105 ? -24.085 18.202 10.895 1.00 52.34 105 VAL A O 1
ATOM 843 N N . SER A 1 106 ? -22.457 17.549 9.514 1.00 54.28 106 SER A N 1
ATOM 844 C CA . SER A 1 106 ? -22.397 16.213 10.098 1.00 54.28 106 SER A CA 1
ATOM 845 C C . SER A 1 106 ? -21.604 16.314 11.396 1.00 54.28 106 SER A C 1
ATOM 847 O O . SER A 1 106 ? -20.377 16.291 11.396 1.00 54.28 106 SER A O 1
ATOM 849 N N . ALA A 1 107 ? -22.311 16.447 12.520 1.00 67.69 107 ALA A N 1
ATOM 850 C CA . ALA A 1 107 ? -21.711 16.411 13.855 1.00 67.69 107 ALA A CA 1
ATOM 851 C C . ALA A 1 107 ? -21.055 15.052 14.178 1.00 67.69 107 ALA A C 1
ATOM 853 O O . ALA A 1 107 ? -20.342 14.940 15.174 1.00 67.69 107 ALA A O 1
ATOM 854 N N . ASN A 1 108 ? -21.283 14.043 13.331 1.00 74.12 108 ASN A N 1
ATOM 855 C CA . ASN A 1 108 ? -20.843 12.671 13.520 1.00 74.12 108 ASN A CA 1
ATOM 856 C C . ASN A 1 108 ? -19.994 12.201 12.327 1.00 74.12 108 ASN A C 1
ATOM 858 O O . ASN A 1 108 ? -20.240 12.608 11.188 1.00 74.12 108 ASN A O 1
ATOM 862 N N . VAL A 1 109 ? -19.022 11.318 12.575 1.00 83.25 109 VAL A N 1
ATOM 863 C CA . VAL A 1 109 ? -18.221 10.668 11.525 1.00 83.25 109 VAL A CA 1
ATOM 864 C C . VAL A 1 109 ? -18.496 9.180 11.584 1.00 83.25 109 VAL A C 1
ATOM 866 O O . VAL A 1 109 ? -17.998 8.487 12.461 1.00 83.25 109 VAL A O 1
ATOM 869 N N . THR A 1 110 ? -19.255 8.674 10.620 1.00 90.56 110 THR A N 1
ATOM 870 C CA . THR A 1 110 ? -19.429 7.229 10.491 1.00 90.56 110 THR A CA 1
ATOM 871 C C . THR A 1 110 ? -18.212 6.611 9.808 1.00 90.56 110 THR A C 1
ATOM 873 O O . THR A 1 110 ? -17.746 7.134 8.797 1.00 90.56 110 THR A O 1
ATOM 876 N N . ILE A 1 111 ? -17.699 5.506 10.351 1.00 94.56 111 ILE A N 1
ATOM 877 C CA . ILE A 1 111 ? -16.597 4.733 9.761 1.00 94.56 111 ILE A CA 1
ATOM 878 C C . ILE A 1 111 ? -17.056 3.287 9.583 1.00 94.56 111 ILE A C 1
ATOM 880 O O . ILE A 1 111 ? -17.410 2.633 10.567 1.00 94.56 111 ILE A O 1
ATOM 884 N N . ASP A 1 112 ? -17.037 2.798 8.342 1.00 95.62 112 ASP A N 1
ATOM 885 C CA . ASP A 1 112 ? -17.266 1.385 8.024 1.00 95.62 112 ASP A CA 1
ATOM 886 C C . ASP A 1 112 ? -16.083 0.530 8.516 1.00 95.62 112 ASP A C 1
ATOM 888 O O . ASP A 1 112 ? -14.911 0.891 8.361 1.00 95.62 112 ASP A O 1
ATOM 892 N N . LEU A 1 113 ? -16.404 -0.597 9.144 1.00 96.75 113 LEU A N 1
ATOM 893 C CA . LEU A 1 113 ? -15.458 -1.570 9.681 1.00 96.75 113 LEU A CA 1
ATOM 894 C C . LEU A 1 113 ? -15.311 -2.805 8.784 1.00 96.75 113 LEU A C 1
ATOM 896 O O . LEU A 1 113 ? -14.457 -3.645 9.063 1.00 96.75 113 LEU A O 1
ATOM 900 N N . ALA A 1 114 ? -16.131 -2.954 7.743 1.00 95.50 114 ALA A N 1
ATOM 901 C CA . ALA A 1 114 ? -16.100 -4.104 6.853 1.00 95.50 114 ALA A CA 1
ATOM 902 C C . ALA A 1 114 ? -14.977 -3.987 5.811 1.00 95.50 114 ALA A C 1
ATOM 904 O O . ALA A 1 114 ? -14.901 -3.040 5.031 1.00 95.50 114 ALA A O 1
ATOM 905 N N . ASP A 1 115 ? -14.128 -5.009 5.755 1.00 96.81 115 ASP A N 1
ATOM 906 C CA . ASP A 1 115 ? -13.121 -5.161 4.716 1.00 96.81 115 ASP A CA 1
ATOM 907 C C . ASP A 1 115 ? -13.787 -5.348 3.334 1.00 96.81 115 ASP A C 1
ATOM 909 O O . ASP A 1 115 ? -14.672 -6.203 3.187 1.00 96.81 115 ASP A O 1
ATOM 913 N N . PRO A 1 116 ? -13.359 -4.605 2.293 1.00 95.69 116 PRO A N 1
ATOM 914 C CA . PRO A 1 116 ? -13.996 -4.627 0.975 1.00 95.69 116 PRO A CA 1
ATOM 915 C C . PRO A 1 116 ? -13.891 -5.970 0.237 1.00 95.69 116 PRO A C 1
ATOM 917 O O . PRO A 1 116 ? -14.607 -6.174 -0.742 1.00 95.69 116 PRO A O 1
ATOM 920 N N . PHE A 1 117 ? -13.017 -6.886 0.664 1.00 94.00 117 PHE A N 1
ATOM 921 C CA . PHE A 1 117 ? -12.844 -8.189 0.017 1.00 94.00 117 PHE A CA 1
ATOM 922 C C . PHE A 1 117 ? -13.649 -9.296 0.704 1.00 94.00 117 PHE A C 1
ATOM 924 O O . PHE A 1 117 ? -14.217 -10.157 0.034 1.00 94.00 117 PHE A O 1
ATOM 931 N N . THR A 1 118 ? -13.704 -9.286 2.035 1.00 94.81 118 THR A N 1
ATOM 932 C CA . THR A 1 118 ? -14.339 -10.343 2.839 1.00 94.81 118 THR A CA 1
ATOM 933 C C . THR A 1 118 ? -15.703 -9.954 3.395 1.00 94.81 118 THR A C 1
ATOM 935 O O . THR A 1 118 ? -16.440 -10.833 3.845 1.00 94.81 118 THR A O 1
ATOM 938 N N . SER A 1 119 ? -16.052 -8.661 3.383 1.00 93.56 119 SER A N 1
ATOM 939 C CA . SER A 1 119 ? -17.236 -8.103 4.057 1.00 93.56 119 SER A CA 1
ATOM 940 C C . SER A 1 119 ? -17.299 -8.426 5.560 1.00 93.56 119 SER A C 1
ATOM 942 O O . SER A 1 119 ? -18.379 -8.462 6.155 1.00 93.56 119 SER A O 1
ATOM 944 N N . ARG A 1 120 ? -16.143 -8.701 6.174 1.00 94.31 120 ARG A N 1
ATOM 945 C CA . ARG A 1 120 ? -15.966 -8.961 7.609 1.00 94.31 120 ARG A CA 1
ATOM 946 C C . ARG A 1 120 ? -15.104 -7.864 8.208 1.00 94.31 120 ARG A C 1
ATOM 948 O O . ARG A 1 120 ? -14.381 -7.194 7.480 1.00 94.31 120 ARG A O 1
ATOM 955 N N . ILE A 1 121 ? -15.150 -7.698 9.526 1.00 95.88 121 ILE A N 1
ATOM 956 C CA . ILE A 1 121 ? -14.218 -6.787 10.188 1.00 95.88 121 ILE A CA 1
ATOM 957 C C . ILE A 1 121 ? -12.771 -7.222 9.924 1.00 95.88 121 ILE A C 1
ATOM 959 O O . ILE A 1 121 ? -12.448 -8.409 10.023 1.00 95.88 121 ILE A O 1
ATOM 963 N N . PHE A 1 122 ? -11.921 -6.267 9.550 1.00 96.31 122 PHE A N 1
ATOM 964 C CA . PHE A 1 122 ? -10.501 -6.507 9.291 1.00 96.31 122 PHE A CA 1
ATOM 965 C C . PHE A 1 122 ? -9.804 -7.129 10.513 1.00 96.31 122 PHE A C 1
ATOM 967 O O . PHE A 1 122 ? -10.152 -6.846 11.661 1.00 96.31 122 PHE A O 1
ATOM 974 N N . ALA A 1 123 ? -8.796 -7.969 10.280 1.00 96.81 123 ALA A N 1
ATOM 975 C CA . ALA A 1 123 ? -7.908 -8.462 11.328 1.00 96.81 123 ALA A CA 1
ATOM 976 C C . ALA A 1 123 ? -6.802 -7.441 11.609 1.00 96.81 123 ALA A C 1
ATOM 978 O O . ALA A 1 123 ? -6.539 -7.096 12.759 1.00 96.81 123 ALA A O 1
ATOM 979 N N . THR A 1 124 ? -6.188 -6.917 10.548 1.00 98.00 124 THR A N 1
ATOM 980 C CA . THR A 1 124 ? -5.187 -5.847 10.622 1.00 98.00 124 THR A CA 1
ATOM 981 C C . THR A 1 124 ? -5.637 -4.685 9.735 1.00 98.00 124 THR A C 1
ATOM 983 O O . THR A 1 124 ? -5.462 -4.765 8.516 1.00 98.00 124 THR A O 1
ATOM 986 N N . PRO A 1 125 ? -6.237 -3.619 10.306 1.00 98.06 125 PRO A N 1
ATOM 987 C CA . PRO A 1 125 ? -6.712 -2.480 9.530 1.00 98.06 125 PRO A CA 1
ATOM 988 C C . PRO A 1 125 ? -5.547 -1.707 8.936 1.00 98.06 125 PRO A C 1
ATOM 990 O O . PRO A 1 125 ? -4.731 -1.142 9.668 1.00 98.06 125 PRO A O 1
ATOM 993 N N . VAL A 1 126 ? -5.510 -1.627 7.610 1.00 98.38 126 VAL A N 1
ATOM 994 C CA . VAL A 1 126 ? -4.548 -0.804 6.886 1.00 98.38 126 VAL A CA 1
ATOM 995 C C . VAL A 1 126 ? -5.218 0.114 5.873 1.00 98.38 126 VAL A C 1
ATOM 997 O O . VAL A 1 126 ? -6.317 -0.130 5.374 1.00 98.38 126 VAL A O 1
ATOM 1000 N N . ARG A 1 127 ? -4.510 1.194 5.554 1.00 97.19 127 ARG A N 1
ATOM 1001 C CA . ARG A 1 127 ? -4.852 2.174 4.517 1.00 97.19 127 ARG A CA 1
ATOM 1002 C C . ARG A 1 127 ? -3.579 2.805 3.967 1.00 97.19 127 ARG A C 1
ATOM 1004 O O . ARG A 1 127 ? -2.547 2.811 4.630 1.00 97.19 127 ARG A O 1
ATOM 1011 N N . GLY A 1 128 ? -3.631 3.363 2.762 1.00 97.62 128 GLY A N 1
ATOM 1012 C CA . GLY A 1 128 ? -2.504 4.127 2.221 1.00 97.62 128 GLY A CA 1
ATOM 1013 C C . GLY A 1 128 ? -2.310 5.453 2.969 1.00 97.62 128 GLY A C 1
ATOM 1014 O O . GLY A 1 128 ? -3.282 6.114 3.336 1.00 97.62 128 GLY A O 1
ATOM 1015 N N . VAL A 1 129 ? -1.063 5.894 3.128 1.00 96.62 129 VAL A N 1
ATOM 1016 C CA . VAL A 1 129 ? -0.683 7.130 3.842 1.00 96.62 129 VAL A CA 1
ATOM 1017 C C . VAL A 1 129 ? -1.363 8.394 3.293 1.00 96.62 129 VAL A C 1
ATOM 1019 O O . VAL A 1 129 ? -1.613 9.338 4.035 1.00 96.62 129 VAL A O 1
ATOM 1022 N N . ARG A 1 130 ? -1.719 8.403 2.001 1.00 95.62 130 ARG A N 1
ATOM 1023 C CA . ARG A 1 130 ? -2.407 9.518 1.319 1.00 95.62 130 ARG A CA 1
ATOM 1024 C C . ARG A 1 130 ? -3.914 9.313 1.134 1.00 95.62 130 ARG A C 1
ATOM 1026 O O . ARG A 1 130 ? -4.559 10.123 0.470 1.00 95.62 130 ARG A O 1
ATOM 1033 N N . CYS A 1 131 ? -4.488 8.242 1.678 1.00 95.88 131 CYS A N 1
ATOM 1034 C CA . CYS A 1 131 ? -5.924 8.002 1.572 1.00 95.88 131 CYS A CA 1
ATOM 1035 C C . CYS A 1 131 ? -6.707 9.118 2.285 1.00 95.88 131 CYS A C 1
ATOM 1037 O O . CYS A 1 131 ? -6.348 9.532 3.386 1.00 95.88 131 CYS A O 1
ATOM 1039 N N . ARG A 1 132 ? -7.790 9.617 1.681 1.00 91.62 132 ARG A N 1
ATOM 1040 C CA . ARG A 1 132 ? -8.630 10.671 2.295 1.00 91.62 132 ARG A CA 1
ATOM 1041 C C . ARG A 1 132 ? -9.831 10.131 3.074 1.00 91.62 132 ARG A C 1
ATOM 1043 O O . ARG A 1 132 ? -10.307 10.815 3.973 1.00 91.62 132 ARG A O 1
ATOM 1050 N N . HIS A 1 133 ? -10.269 8.918 2.740 1.00 93.81 133 HIS A N 1
ATOM 1051 C CA . HIS A 1 133 ? -11.289 8.158 3.470 1.00 93.81 133 HIS A CA 1
ATOM 1052 C C . HIS A 1 133 ? -10.797 7.791 4.885 1.00 93.81 133 HIS A C 1
ATOM 1054 O O . HIS A 1 133 ? -9.644 8.079 5.210 1.00 93.81 133 HIS A O 1
ATOM 1060 N N . ARG A 1 134 ? -11.625 7.200 5.747 1.00 93.25 134 ARG A N 1
ATOM 1061 C CA . ARG A 1 134 ? -11.238 6.779 7.119 1.00 93.25 134 ARG A CA 1
ATOM 1062 C C . ARG A 1 134 ? -11.267 5.269 7.311 1.00 93.25 134 ARG A C 1
ATOM 1064 O O . ARG A 1 134 ? -10.569 4.740 8.164 1.00 93.25 134 ARG A O 1
ATOM 1071 N N . GLU A 1 135 ? -12.035 4.611 6.470 1.00 95.88 135 GLU A N 1
ATOM 1072 C CA . GLU A 1 135 ? -12.206 3.180 6.358 1.00 95.88 135 GLU A CA 1
ATOM 1073 C C . GLU A 1 135 ? -10.862 2.512 6.048 1.00 95.88 135 GLU A C 1
ATOM 1075 O O . GLU A 1 135 ? -10.018 3.064 5.324 1.00 95.88 135 GLU A O 1
ATOM 1080 N N . CYS A 1 136 ? -10.676 1.319 6.602 1.00 97.88 136 CYS A N 1
ATOM 1081 C CA . CYS A 1 136 ? -9.519 0.469 6.358 1.00 97.88 136 CYS A CA 1
ATOM 1082 C C . CYS A 1 136 ? -9.931 -0.797 5.612 1.00 97.88 136 CYS A C 1
ATOM 1084 O O . CYS A 1 136 ? -11.102 -1.160 5.550 1.00 97.88 136 CYS A O 1
ATOM 1086 N N . PHE A 1 137 ? -8.938 -1.473 5.055 1.00 98.38 137 PHE A N 1
ATOM 1087 C CA . PHE A 1 137 ? -9.058 -2.812 4.496 1.00 98.38 137 PHE A CA 1
ATOM 1088 C C . PHE A 1 137 ? -8.085 -3.742 5.221 1.00 98.38 137 PHE A C 1
ATOM 1090 O O . PHE A 1 137 ? -7.164 -3.280 5.898 1.00 98.38 137 PHE A O 1
ATOM 1097 N N . ASP A 1 138 ? -8.307 -5.047 5.121 1.00 98.25 138 ASP A N 1
ATOM 1098 C CA . ASP A 1 138 ? -7.487 -6.033 5.817 1.00 98.25 138 ASP A CA 1
ATOM 1099 C C . ASP A 1 138 ? -6.137 -6.248 5.113 1.00 98.25 138 ASP A C 1
ATOM 1101 O O . ASP A 1 138 ? -6.087 -6.479 3.901 1.00 98.25 138 ASP A O 1
ATOM 1105 N N . LEU A 1 139 ? -5.038 -6.179 5.874 1.00 97.88 139 LEU A N 1
ATOM 1106 C CA . LEU A 1 139 ? -3.678 -6.286 5.338 1.00 97.88 139 LEU A CA 1
ATOM 1107 C C . LEU A 1 139 ? -3.435 -7.616 4.619 1.00 97.88 139 LEU A C 1
ATOM 1109 O O . LEU A 1 139 ? -3.034 -7.614 3.457 1.00 97.88 139 LEU A O 1
ATOM 1113 N N . GLU A 1 140 ? -3.675 -8.740 5.294 1.00 96.81 140 GLU A N 1
ATOM 1114 C CA . GLU A 1 140 ? -3.384 -10.071 4.752 1.00 96.81 140 GLU A CA 1
ATOM 1115 C C . GLU A 1 140 ? -4.211 -10.324 3.492 1.00 96.81 140 GLU A C 1
ATOM 1117 O O . GLU A 1 140 ? -3.681 -10.685 2.438 1.00 96.81 140 GLU A O 1
ATOM 1122 N N . THR A 1 141 ? -5.510 -10.038 3.572 1.00 96.31 141 THR A N 1
ATOM 1123 C CA . THR A 1 141 ? -6.427 -10.199 2.446 1.00 96.31 141 THR A CA 1
ATOM 1124 C C . THR A 1 141 ? -6.011 -9.341 1.252 1.00 96.31 141 THR A C 1
ATOM 1126 O O . THR A 1 141 ? -6.004 -9.812 0.107 1.00 96.31 141 THR A O 1
ATOM 1129 N N . PHE A 1 142 ? -5.606 -8.093 1.499 1.00 96.00 142 PHE A N 1
ATOM 1130 C CA . PHE A 1 142 ? -5.105 -7.213 0.454 1.00 96.00 142 PHE A CA 1
ATOM 1131 C C . PHE A 1 142 ? -3.857 -7.793 -0.223 1.00 96.00 142 PHE A C 1
ATOM 1133 O O . PHE A 1 142 ? -3.844 -7.885 -1.453 1.00 96.00 142 PHE A O 1
ATOM 1140 N N . LEU A 1 143 ? -2.853 -8.247 0.537 1.00 94.31 143 LEU A N 1
ATOM 1141 C CA . LEU A 1 143 ? -1.617 -8.824 -0.012 1.00 94.31 143 LEU A CA 1
ATOM 1142 C C . LEU A 1 143 ? -1.872 -10.105 -0.819 1.00 94.31 143 LEU A C 1
ATOM 1144 O O . LEU A 1 143 ? -1.365 -10.247 -1.939 1.00 94.31 143 LEU A O 1
ATOM 1148 N N . VAL A 1 144 ? -2.723 -11.001 -0.311 1.00 91.94 144 VAL A N 1
ATOM 1149 C CA . VAL A 1 144 ? -3.140 -12.214 -1.031 1.00 91.94 144 VAL A CA 1
ATOM 1150 C C . VAL A 1 144 ? -3.814 -11.846 -2.352 1.00 91.94 144 VAL A C 1
ATOM 1152 O O . VAL A 1 144 ? -3.476 -12.410 -3.392 1.00 91.94 144 VAL A O 1
ATOM 1155 N N . SER A 1 145 ? -4.686 -10.832 -2.359 1.00 90.00 145 SER A N 1
ATOM 1156 C CA . SER A 1 145 ? -5.365 -10.381 -3.582 1.00 90.00 145 SER A CA 1
ATOM 1157 C C . SER A 1 145 ? -4.414 -9.818 -4.650 1.00 90.00 145 SER A C 1
ATOM 1159 O O . SER A 1 145 ? -4.783 -9.750 -5.823 1.00 90.00 145 SER A O 1
ATOM 1161 N N . ARG A 1 146 ? -3.203 -9.376 -4.269 1.00 86.50 146 ARG A N 1
ATOM 1162 C CA . ARG A 1 146 ? -2.189 -8.884 -5.216 1.00 86.50 146 ARG A CA 1
ATOM 1163 C C . ARG A 1 146 ? -1.364 -10.020 -5.811 1.00 86.50 146 ARG A C 1
ATOM 1165 O O . ARG A 1 146 ? -0.871 -9.874 -6.926 1.00 86.50 146 ARG A O 1
ATOM 1172 N N . SER A 1 147 ? -1.246 -11.158 -5.136 1.00 73.50 147 SER A N 1
ATOM 1173 C CA . SER A 1 147 ? -0.412 -12.292 -5.555 1.00 73.50 147 SER A CA 1
ATOM 1174 C C . SER A 1 147 ? -1.065 -13.080 -6.697 1.00 73.50 147 SER A C 1
ATOM 1176 O O . SER A 1 147 ? -1.593 -14.171 -6.519 1.00 73.50 147 SER A O 1
ATOM 1178 N N . SER A 1 148 ? -1.091 -12.491 -7.895 1.00 60.69 148 SER A N 1
ATOM 1179 C CA . SER A 1 148 ? -1.984 -12.948 -8.966 1.00 60.69 148 SER A CA 1
ATOM 1180 C C . SER A 1 148 ? -1.437 -14.097 -9.816 1.00 60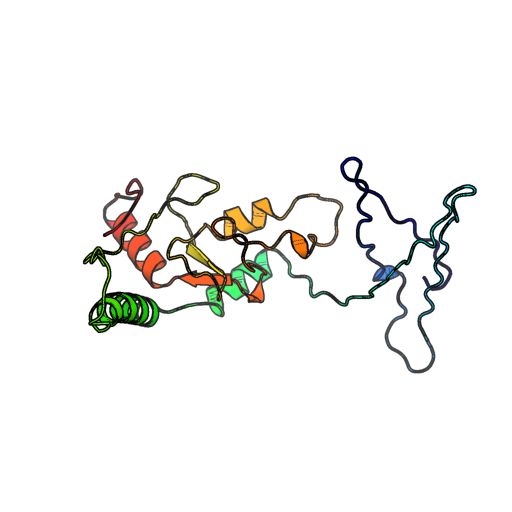.69 148 SER A C 1
ATOM 1182 O O . SER A 1 148 ? -2.233 -14.711 -10.523 1.00 60.69 148 SER A O 1
ATOM 1184 N N . LYS A 1 149 ? -0.128 -14.411 -9.805 1.00 61.31 149 LYS A N 1
ATOM 1185 C CA . LYS A 1 149 ? 0.423 -15.537 -10.590 1.00 61.31 149 LYS A CA 1
ATOM 1186 C C . LYS A 1 149 ? 1.638 -16.204 -9.928 1.00 61.31 149 LYS A C 1
ATOM 1188 O O . LYS A 1 149 ? 2.626 -15.518 -9.695 1.00 61.31 149 LYS A O 1
ATOM 1193 N N . PRO A 1 150 ? 1.640 -17.542 -9.763 1.00 52.22 150 PRO A N 1
ATOM 1194 C CA . PRO A 1 150 ? 2.777 -18.295 -9.212 1.00 52.22 150 PRO A CA 1
ATOM 1195 C C . PRO A 1 150 ? 4.090 -18.183 -10.007 1.00 52.22 150 PRO A C 1
ATOM 1197 O O . PRO A 1 150 ? 5.146 -18.528 -9.495 1.00 52.22 150 PRO A O 1
ATOM 1200 N N . GLN A 1 151 ? 4.022 -17.764 -11.275 1.00 51.75 151 GLN A N 1
ATOM 1201 C CA . GLN A 1 151 ? 5.160 -17.723 -12.203 1.00 51.75 151 GLN A CA 1
ATOM 1202 C C . GLN A 1 151 ? 5.782 -16.324 -12.349 1.00 51.75 151 GLN A C 1
ATOM 1204 O O . GLN A 1 151 ? 6.788 -16.183 -13.038 1.00 51.75 151 GLN A O 1
ATOM 1209 N N . GLU A 1 152 ? 5.180 -15.285 -11.762 1.00 61.03 152 GLU A N 1
ATOM 1210 C CA . GLU A 1 152 ? 5.703 -13.916 -11.827 1.00 61.03 152 GLU A CA 1
ATOM 1211 C C . GLU A 1 152 ? 6.523 -13.641 -10.554 1.00 61.03 152 GLU A C 1
ATOM 1213 O O . GLU A 1 152 ? 6.018 -13.791 -9.444 1.00 61.03 152 GLU A O 1
ATOM 1218 N N . VAL A 1 153 ? 7.802 -13.275 -10.717 1.00 59.91 153 VAL A N 1
ATOM 1219 C CA . VAL A 1 153 ? 8.769 -13.067 -9.612 1.00 59.91 153 VAL A CA 1
ATOM 1220 C C . VAL A 1 153 ? 8.341 -11.926 -8.682 1.00 59.91 153 VAL A C 1
ATOM 1222 O O . VAL A 1 153 ? 8.631 -11.942 -7.487 1.00 59.91 153 VAL A O 1
ATOM 1225 N N . ALA A 1 154 ? 7.617 -10.949 -9.223 1.00 68.56 154 ALA A N 1
ATOM 1226 C CA . ALA A 1 154 ? 7.058 -9.830 -8.488 1.00 68.56 154 ALA A CA 1
ATOM 1227 C C . ALA A 1 154 ? 5.697 -9.447 -9.067 1.00 68.56 154 ALA A C 1
ATOM 1229 O O . ALA A 1 154 ? 5.410 -9.664 -10.248 1.00 68.56 154 ALA A O 1
ATOM 1230 N N . CYS A 1 155 ? 4.861 -8.840 -8.227 1.00 72.69 155 CYS A N 1
ATOM 1231 C CA . CYS A 1 155 ? 3.618 -8.267 -8.700 1.00 72.69 155 CYS A CA 1
ATOM 1232 C C . CYS A 1 155 ? 3.869 -6.945 -9.435 1.00 72.69 155 CYS A C 1
ATOM 1234 O O . CYS A 1 155 ? 4.749 -6.166 -9.075 1.00 72.69 155 CYS A O 1
ATOM 1236 N N . MET A 1 156 ? 3.058 -6.690 -10.455 1.00 77.38 156 MET A N 1
ATOM 1237 C CA . MET A 1 156 ? 3.089 -5.467 -11.250 1.00 77.38 156 MET A CA 1
ATOM 1238 C C . MET A 1 156 ? 2.943 -4.211 -10.367 1.00 77.38 156 MET A C 1
ATOM 1240 O O . MET A 1 156 ? 1.983 -4.145 -9.600 1.00 77.38 156 MET A O 1
ATOM 1244 N N . PRO A 1 157 ? 3.792 -3.175 -10.506 1.00 76.25 157 PRO A N 1
ATOM 1245 C CA . PRO A 1 157 ? 3.675 -1.951 -9.705 1.00 76.25 157 PRO A CA 1
ATOM 1246 C C . PRO A 1 157 ? 2.269 -1.320 -9.740 1.00 76.25 157 PRO A C 1
ATOM 1248 O O . PRO A 1 157 ? 1.737 -0.902 -8.714 1.00 76.25 157 PRO A O 1
ATOM 1251 N N . ASP A 1 158 ? 1.609 -1.360 -10.900 1.00 78.62 158 ASP A N 1
ATOM 1252 C CA . ASP A 1 158 ? 0.293 -0.748 -11.126 1.00 78.62 158 ASP A CA 1
ATOM 1253 C C . ASP A 1 158 ? -0.871 -1.368 -10.338 1.00 78.62 158 ASP A C 1
ATOM 1255 O O . ASP A 1 158 ? -1.961 -0.785 -10.295 1.00 78.62 158 ASP A O 1
ATOM 1259 N N . VAL A 1 159 ? -0.697 -2.557 -9.749 1.00 85.88 159 VAL A N 1
ATOM 1260 C CA . VAL A 1 159 ? -1.784 -3.221 -9.007 1.00 85.88 159 VAL A CA 1
ATOM 1261 C C . VAL A 1 159 ? -1.894 -2.760 -7.557 1.00 85.88 159 VAL A C 1
ATOM 1263 O O . VAL A 1 159 ? -2.875 -3.108 -6.892 1.00 85.88 159 VAL A O 1
ATOM 1266 N N . TRP A 1 160 ? -0.904 -2.007 -7.068 1.00 91.88 160 TRP A N 1
ATOM 1267 C CA . TRP A 1 160 ? -0.819 -1.510 -5.697 1.00 91.88 160 TRP A CA 1
ATOM 1268 C C . TRP A 1 160 ? -1.685 -0.264 -5.503 1.00 91.88 160 TRP A C 1
ATOM 1270 O O . TRP A 1 160 ? -1.201 0.846 -5.280 1.00 91.88 160 TRP A O 1
ATOM 1280 N N . LYS A 1 161 ? -2.999 -0.463 -5.609 1.00 94.94 161 LYS A N 1
ATOM 1281 C CA . LYS A 1 161 ? -4.008 0.583 -5.448 1.00 94.94 161 LYS A CA 1
ATOM 1282 C C . LYS A 1 161 ? -4.926 0.267 -4.284 1.00 94.94 161 LYS A C 1
ATOM 1284 O O . LYS A 1 161 ? -5.344 -0.876 -4.108 1.00 94.94 161 LYS A O 1
ATOM 1289 N N . CYS A 1 162 ? -5.264 1.300 -3.524 1.00 97.06 162 CYS A N 1
ATOM 1290 C CA . CYS A 1 162 ? -6.246 1.225 -2.461 1.00 97.06 162 CYS A CA 1
ATOM 1291 C C . CYS A 1 162 ? -7.586 0.742 -3.046 1.00 97.06 162 CYS A C 1
ATOM 1293 O O . CYS A 1 162 ? -8.079 1.365 -3.992 1.00 97.06 162 CYS A O 1
ATOM 1295 N N . PRO A 1 163 ? -8.202 -0.317 -2.494 1.00 96.62 163 PRO A N 1
ATOM 1296 C CA . PRO A 1 163 ? -9.474 -0.839 -2.991 1.00 96.62 163 PRO A CA 1
ATOM 1297 C C . PRO A 1 163 ? -10.647 0.135 -2.800 1.00 96.62 163 PRO A C 1
ATOM 1299 O O . PRO A 1 163 ? -11.661 -0.008 -3.472 1.00 96.62 163 PRO A O 1
ATOM 1302 N N . LEU A 1 164 ? -10.508 1.126 -1.914 1.00 96.44 164 LEU A N 1
ATOM 1303 C CA . LEU A 1 164 ? -11.576 2.069 -1.575 1.00 96.44 164 LEU A CA 1
ATOM 1304 C C . LEU A 1 164 ? -11.534 3.352 -2.418 1.00 96.44 164 LEU A C 1
ATOM 1306 O O . LEU A 1 164 ? -12.574 3.858 -2.822 1.00 96.44 164 LEU A O 1
ATOM 1310 N N . CYS A 1 165 ? -10.342 3.892 -2.703 1.00 96.69 165 CYS A N 1
ATOM 1311 C CA . CYS A 1 165 ? -10.205 5.166 -3.429 1.00 96.69 165 CYS A CA 1
ATOM 1312 C C . CYS A 1 165 ? -9.287 5.128 -4.656 1.00 96.69 165 CYS A C 1
ATOM 1314 O O . CYS A 1 165 ? -9.100 6.152 -5.306 1.00 96.69 165 CYS A O 1
ATOM 1316 N N . GLY A 1 166 ? -8.658 3.990 -4.958 1.00 95.81 166 GLY A N 1
ATOM 1317 C CA . GLY A 1 166 ? -7.717 3.859 -6.073 1.00 95.81 166 GLY A CA 1
ATOM 1318 C C . GLY A 1 166 ? -6.365 4.562 -5.883 1.00 95.81 166 GLY A C 1
ATOM 1319 O O . GLY A 1 166 ? -5.524 4.481 -6.779 1.00 95.81 166 GLY A O 1
ATOM 1320 N N . GLY A 1 167 ? -6.139 5.234 -4.747 1.00 96.44 167 GLY A N 1
ATOM 1321 C CA . GLY A 1 167 ? -4.862 5.869 -4.406 1.00 96.44 167 GLY A CA 1
ATOM 1322 C C . GLY A 1 167 ? -3.727 4.868 -4.162 1.00 96.44 167 GLY A C 1
ATOM 1323 O O . GLY A 1 167 ? -3.949 3.663 -4.123 1.00 96.44 167 GLY A O 1
ATOM 1324 N N . ASP A 1 168 ? -2.508 5.371 -3.975 1.00 96.25 168 ASP A N 1
ATOM 1325 C CA . ASP A 1 168 ? -1.319 4.547 -3.716 1.00 96.25 168 ASP A CA 1
ATOM 1326 C C . ASP A 1 168 ? -1.465 3.705 -2.436 1.00 96.25 168 ASP A C 1
ATOM 1328 O O . ASP A 1 168 ? -1.754 4.233 -1.357 1.00 96.25 168 ASP A O 1
ATOM 1332 N N . ALA A 1 169 ? -1.274 2.396 -2.598 1.00 96.31 169 ALA A N 1
ATOM 1333 C CA . ALA A 1 169 ? -1.239 1.398 -1.534 1.00 96.31 169 ALA A CA 1
ATOM 1334 C C . ALA A 1 169 ? -0.049 0.436 -1.720 1.00 96.31 169 ALA A C 1
ATOM 1336 O O . ALA A 1 169 ? -0.136 -0.748 -1.399 1.00 96.31 169 ALA A O 1
ATOM 1337 N N . SER A 1 170 ? 1.061 0.933 -2.278 1.00 94.69 170 SER A N 1
ATOM 1338 C CA . SER A 1 170 ? 2.343 0.220 -2.332 1.00 94.69 170 SER A CA 1
ATOM 1339 C C . SER A 1 170 ? 2.844 -0.159 -0.931 1.00 94.69 170 SER A C 1
ATOM 1341 O O . SER A 1 170 ? 2.509 0.539 0.032 1.00 94.69 170 SER A O 1
ATOM 1343 N N . PRO A 1 171 ? 3.681 -1.206 -0.784 1.00 94.75 171 PRO A N 1
ATOM 1344 C CA . PRO A 1 171 ? 4.118 -1.712 0.520 1.00 94.75 171 PRO A CA 1
ATOM 1345 C C . PRO A 1 171 ? 4.596 -0.633 1.503 1.00 94.75 171 PRO A C 1
ATOM 1347 O O . PRO A 1 171 ? 4.135 -0.591 2.639 1.00 94.75 171 PRO A O 1
ATOM 1350 N N . ARG A 1 172 ? 5.434 0.311 1.051 1.00 95.12 172 ARG A N 1
ATOM 1351 C CA . ARG A 1 172 ? 5.959 1.415 1.883 1.00 95.12 172 ARG A CA 1
ATOM 1352 C C . ARG A 1 172 ? 4.930 2.506 2.209 1.00 95.12 172 ARG A C 1
ATOM 1354 O O . ARG A 1 172 ? 5.131 3.305 3.128 1.00 95.12 172 ARG A O 1
ATOM 1361 N N . SER A 1 173 ? 3.843 2.577 1.445 1.00 96.12 173 SER A N 1
ATOM 1362 C CA . SER A 1 173 ? 2.774 3.564 1.623 1.00 96.12 173 SER A CA 1
ATOM 1363 C C . SER A 1 173 ? 1.668 3.089 2.569 1.00 96.12 173 SER A C 1
ATOM 1365 O O . SER A 1 173 ? 0.916 3.924 3.069 1.00 96.12 173 SER A O 1
ATOM 1367 N N . LEU A 1 174 ? 1.565 1.782 2.837 1.00 97.50 174 LEU A N 1
ATOM 1368 C CA . LEU A 1 174 ? 0.572 1.226 3.757 1.00 97.50 174 LEU A CA 1
ATOM 1369 C C . LEU A 1 174 ? 0.800 1.739 5.179 1.00 97.50 174 LEU A C 1
ATOM 1371 O O . LEU A 1 174 ? 1.928 1.969 5.604 1.00 97.50 174 LEU A O 1
ATOM 1375 N N . ARG A 1 175 ? -0.263 1.943 5.938 1.00 97.44 175 ARG A N 1
ATOM 1376 C CA . ARG A 1 175 ? -0.192 2.294 7.351 1.00 97.44 175 ARG A CA 1
ATOM 1377 C C . ARG A 1 175 ? -1.241 1.507 8.106 1.00 97.44 175 ARG A C 1
ATOM 1379 O O . ARG A 1 175 ? -2.388 1.470 7.663 1.00 97.44 175 ARG A O 1
ATOM 1386 N N . VAL A 1 176 ? -0.846 0.917 9.227 1.00 98.38 176 VAL A N 1
ATOM 1387 C CA . VAL A 1 176 ? -1.778 0.331 10.190 1.00 98.38 176 VAL A CA 1
ATOM 1388 C C . VAL A 1 176 ? -2.461 1.463 10.950 1.00 98.38 176 VAL A C 1
ATOM 1390 O O . VAL A 1 176 ? -1.804 2.386 11.444 1.00 98.38 176 VAL A O 1
ATOM 1393 N N . ASP A 1 177 ? -3.788 1.409 11.015 1.00 97.88 177 ASP A N 1
ATOM 1394 C CA . ASP A 1 177 ? -4.593 2.392 11.735 1.00 97.88 177 ASP A CA 1
ATOM 1395 C C . ASP A 1 177 ? -4.760 1.968 13.199 1.00 97.88 177 ASP A C 1
ATOM 1397 O O . ASP A 1 177 ? -5.575 1.107 13.530 1.00 97.88 177 ASP A O 1
ATOM 1401 N N . GLY A 1 178 ? -3.985 2.581 14.096 1.00 97.19 178 GLY A N 1
ATOM 1402 C CA . GLY A 1 178 ? -3.995 2.233 15.514 1.00 97.19 178 GLY A CA 1
ATOM 1403 C C . GLY A 1 178 ? -5.319 2.533 16.223 1.00 97.19 178 GLY A C 1
ATOM 1404 O O . GLY A 1 178 ? -5.619 1.902 17.236 1.00 97.19 178 GLY A O 1
ATOM 1405 N N . PHE A 1 179 ? -6.133 3.465 15.713 1.00 96.88 179 PHE A N 1
ATOM 1406 C CA . PHE A 1 179 ? -7.466 3.708 16.267 1.00 96.88 179 PHE A CA 1
ATOM 1407 C C . PHE A 1 179 ? -8.397 2.539 15.938 1.00 96.88 179 PHE A C 1
ATOM 1409 O O . PHE A 1 179 ? -9.042 2.000 16.837 1.00 96.88 179 PHE A O 1
ATOM 1416 N N . LEU A 1 180 ? -8.418 2.093 14.681 1.00 97.44 180 LEU A N 1
ATOM 1417 C CA . LEU A 1 180 ? -9.249 0.965 14.268 1.00 97.44 180 LEU A CA 1
ATOM 1418 C C . LEU A 1 180 ? -8.749 -0.385 14.803 1.00 97.44 180 LEU A C 1
ATOM 1420 O O . LEU A 1 180 ? -9.577 -1.262 15.050 1.00 97.44 180 LEU A O 1
ATOM 1424 N N . VAL A 1 181 ? -7.446 -0.537 15.082 1.00 98.00 181 VAL A N 1
ATOM 1425 C CA . VAL A 1 181 ? -6.928 -1.666 15.884 1.00 98.00 181 VAL A CA 1
ATOM 1426 C C . VAL A 1 181 ? -7.607 -1.688 17.256 1.00 98.00 181 VAL A C 1
ATOM 1428 O O . VAL A 1 181 ? -8.225 -2.689 17.620 1.00 98.00 181 VAL A O 1
ATOM 1431 N N . ALA A 1 182 ? -7.581 -0.569 17.988 1.00 97.50 182 ALA A N 1
ATOM 1432 C CA . ALA A 1 182 ? -8.182 -0.487 19.321 1.00 97.50 182 ALA A CA 1
ATOM 1433 C C . ALA A 1 182 ? -9.711 -0.699 19.300 1.00 97.50 182 ALA A C 1
ATOM 1435 O O . ALA A 1 182 ? -10.271 -1.335 20.198 1.00 97.50 182 ALA A O 1
ATOM 1436 N N . VAL A 1 183 ? -10.401 -0.197 18.267 1.00 97.06 183 VAL A N 1
ATOM 1437 C CA . VAL A 1 183 ? -11.839 -0.445 18.054 1.00 97.06 183 VAL A CA 1
ATOM 1438 C C . VAL A 1 183 ? -12.109 -1.937 17.864 1.00 97.06 183 VAL A C 1
ATOM 1440 O O . VAL A 1 183 ? -12.968 -2.487 18.558 1.00 97.06 183 VAL A O 1
ATOM 1443 N N . ARG A 1 184 ? -11.363 -2.603 16.973 1.00 97.19 184 ARG A N 1
ATOM 1444 C CA . ARG A 1 184 ? -11.487 -4.044 16.720 1.00 97.19 184 ARG A CA 1
ATOM 1445 C C . ARG A 1 184 ? -11.278 -4.850 18.002 1.00 97.19 184 ARG A C 1
ATOM 1447 O O . ARG A 1 184 ? -12.124 -5.672 18.333 1.00 97.19 184 ARG A O 1
ATOM 1454 N N . GLU A 1 185 ? -10.207 -4.588 18.751 1.00 97.56 185 GLU A N 1
ATOM 1455 C CA . GLU A 1 185 ? -9.912 -5.272 20.023 1.00 97.56 185 GLU A CA 1
ATOM 1456 C C . GLU A 1 185 ? -11.014 -5.061 21.076 1.00 97.56 185 GLU A C 1
ATOM 1458 O O . GLU A 1 185 ? -11.345 -5.956 21.856 1.00 97.56 185 GLU A O 1
ATOM 1463 N N . SER A 1 186 ? -11.611 -3.868 21.117 1.00 97.56 186 SER A N 1
ATOM 1464 C CA . SER A 1 186 ? -12.745 -3.570 21.997 1.00 97.56 186 SER A CA 1
ATOM 1465 C C . SER A 1 186 ? -14.012 -4.339 21.606 1.00 97.56 186 SER A C 1
ATOM 1467 O O . SER A 1 186 ? -14.730 -4.838 22.474 1.00 97.56 186 SER A O 1
ATOM 1469 N N . LEU A 1 187 ? -14.301 -4.457 20.307 1.00 97.12 187 LEU A N 1
ATOM 1470 C CA . LEU A 1 187 ? -15.412 -5.267 19.798 1.00 97.12 187 LEU A CA 1
ATOM 1471 C C . LEU A 1 187 ? -15.173 -6.762 20.038 1.00 97.12 187 LEU A C 1
ATOM 1473 O O . LEU A 1 187 ? -16.083 -7.458 20.479 1.00 97.12 187 LEU A O 1
ATOM 1477 N N . GLU A 1 188 ? -13.947 -7.243 19.829 1.00 96.94 188 GLU A N 1
ATOM 1478 C CA . GLU A 1 188 ? -13.549 -8.634 20.066 1.00 96.94 188 GLU A CA 1
ATOM 1479 C C . GLU A 1 188 ? -13.779 -9.043 21.523 1.00 96.94 188 GLU A C 1
ATOM 1481 O O . GLU A 1 188 ? -14.449 -10.040 21.785 1.00 96.94 188 GLU A O 1
ATOM 1486 N N . ARG A 1 189 ? -13.338 -8.217 22.484 1.00 97.75 189 ARG A N 1
ATOM 1487 C CA . ARG A 1 189 ? -13.571 -8.458 23.921 1.00 97.75 189 ARG A CA 1
ATOM 1488 C C . ARG A 1 189 ? -15.049 -8.509 24.309 1.00 97.75 189 ARG A C 1
ATOM 1490 O O . ARG A 1 189 ? -15.385 -9.137 25.308 1.00 97.75 189 ARG A O 1
ATOM 1497 N N . ARG A 1 190 ? -15.920 -7.845 23.547 1.00 96.88 190 ARG A N 1
ATOM 1498 C CA . ARG A 1 190 ? -17.376 -7.837 23.761 1.00 96.88 190 ARG A CA 1
ATOM 1499 C C . ARG A 1 190 ? -18.109 -8.923 22.969 1.00 96.88 190 ARG A C 1
ATOM 1501 O O . ARG A 1 190 ? -19.309 -9.083 23.150 1.00 96.88 190 ARG A O 1
ATOM 1508 N N . GLY A 1 191 ? -17.416 -9.668 22.104 1.00 96.31 191 GLY A N 1
ATOM 1509 C CA . GLY A 1 191 ? -18.047 -10.627 21.193 1.00 96.31 191 GLY A CA 1
ATOM 1510 C C . GLY A 1 191 ? -18.846 -9.966 20.060 1.00 96.31 191 GLY A C 1
ATOM 1511 O O . GLY A 1 191 ? -19.716 -10.597 19.469 1.00 96.31 191 GLY A O 1
ATOM 1512 N N . GLU A 1 192 ? -18.555 -8.705 19.736 1.00 95.25 192 GLU A N 1
ATOM 1513 C CA . GLU A 1 192 ? -19.321 -7.856 18.811 1.00 95.25 192 GLU A CA 1
ATOM 1514 C C . GLU A 1 192 ? -18.640 -7.694 17.437 1.00 95.25 192 GLU A C 1
ATOM 1516 O O . GLU A 1 192 ? -18.796 -6.680 16.762 1.00 95.25 192 GLU A O 1
ATOM 1521 N N . LEU A 1 193 ? -17.895 -8.700 16.965 1.00 94.06 193 LEU A N 1
ATOM 1522 C CA . LEU A 1 193 ? -17.210 -8.644 15.658 1.00 94.06 193 LEU A CA 1
ATOM 1523 C C . LEU A 1 193 ? -18.161 -8.568 14.443 1.00 94.06 193 LEU A C 1
ATOM 1525 O O . LEU A 1 193 ? -17.707 -8.412 13.313 1.00 94.06 193 LEU A O 1
ATOM 1529 N N . GLY A 1 194 ? -19.475 -8.679 14.660 1.00 92.50 194 GLY A N 1
ATOM 1530 C CA . GLY A 1 194 ? -20.502 -8.464 13.637 1.00 92.50 194 GLY A CA 1
ATOM 1531 C C . GLY A 1 194 ? -20.874 -6.994 13.400 1.00 92.50 194 GLY A C 1
ATOM 1532 O O . GLY A 1 194 ? -21.650 -6.717 12.483 1.00 92.50 194 GLY A O 1
ATOM 1533 N N . VAL A 1 195 ? -20.363 -6.055 14.207 1.00 93.31 195 VAL A N 1
ATOM 1534 C CA . VAL A 1 195 ? -20.599 -4.615 14.020 1.00 93.31 195 VAL A CA 1
ATOM 1535 C C . VAL A 1 195 ? -19.956 -4.151 12.715 1.00 93.31 195 VAL A C 1
ATOM 1537 O O . VAL A 1 195 ? -18.776 -4.387 12.473 1.00 93.31 195 VAL A O 1
ATOM 1540 N N . LYS A 1 196 ? -20.746 -3.472 11.876 1.00 91.25 196 LYS A N 1
ATOM 1541 C CA . LYS A 1 196 ? -20.312 -3.016 10.548 1.00 91.25 196 LYS A CA 1
ATOM 1542 C C . LYS A 1 196 ? -19.810 -1.579 10.516 1.00 91.25 196 LYS A C 1
ATOM 1544 O O . LYS A 1 196 ? -19.081 -1.240 9.606 1.00 91.25 196 LYS A O 1
ATOM 1549 N N . ALA A 1 197 ? -20.188 -0.733 11.469 1.00 93.69 197 ALA A N 1
ATOM 1550 C CA . ALA A 1 197 ? -19.770 0.664 11.478 1.00 93.69 197 ALA A CA 1
ATOM 1551 C C . ALA A 1 197 ? -19.765 1.243 12.895 1.00 93.69 197 ALA A C 1
ATOM 1553 O O . ALA A 1 197 ? -20.470 0.748 13.777 1.00 93.69 197 ALA A O 1
ATOM 1554 N N . ILE A 1 198 ? -18.993 2.311 13.087 1.00 92.50 198 ILE A N 1
ATOM 1555 C CA . ILE A 1 198 ? -18.960 3.135 14.306 1.00 92.50 198 ILE A CA 1
ATOM 1556 C C . ILE A 1 198 ? -19.325 4.585 13.981 1.00 92.50 198 ILE A C 1
ATOM 1558 O O . ILE A 1 198 ? -19.207 4.991 12.825 1.00 92.50 198 ILE A O 1
ATOM 1562 N N . LEU A 1 199 ? -19.776 5.332 14.994 1.00 85.50 199 LEU A N 1
ATOM 1563 C CA . LEU A 1 199 ? -20.202 6.735 14.918 1.00 85.50 199 LEU A CA 1
ATOM 1564 C C . LEU A 1 199 ? -19.256 7.659 15.695 1.00 85.50 199 LEU A C 1
ATOM 1566 O O . LEU A 1 199 ? -18.756 7.203 16.751 1.00 85.50 199 LEU A O 1
#

Sequence (199 aa):
MNDSVLDIRRKNHDGKDRPMDVTYHVYDCGPKKENLLRIFVPRPAKTANDILHSIAIEVVEVFRHQQIIEMCLNEQHVTAKDMIADIRAKLSTSKVDEDDDVALVSANVTIDLADPFTSRIFATPVRGVRCRHRECFDLETFLVSRSSKPQEVACMPDVWKCPLCGGDASPRSLRVDGFLVAVRESLERRGELGVKAIL

Radius of gyration: 23.49 Å; chains: 1; bounding box: 60×51×68 Å

Foldseek 3Di:
DQPDDDDFDADPPPRDTDDDDCPVVDDDDDDPDDDDDDDDDDDDPDDPDDDDDDDDDDDDDADDLVRLVCCQVPPFADALVNVVVVVVVVLVVLPPDPDDDDDPNPNDDKEFQAAPPHRFGAPFFKDFQPDPHPYGHHSNVLSVVQCDDPPDPHGDCCSQADPPPRDGNPSVRMYTYNSSNVVCVVCVVVVNRVDGMDD

pLDDT: mean 84.21, std 15.17, range [44.09, 98.38]

Secondary structure (DSSP, 8-state):
-TT-----PBPTTT-PBPP---GGGSPPS-TT---------PPPTT-SS---------------HHHHHHHHHHT-EE-HHHHHHHHHHHHHHTT---SSS------S--EE-B-TTTSSB-SSEEEETT--S---EEHHHHHHHH---TT-SS--GGG-B-TTT--B--GGGEEEEHHHHHHHHHHHHHT-TT--EE-